Protein AF-A0A7S0HHR8-F1 (afdb_monomer)

Secondary structure (DSSP, 8-state):
--HHHHHHHHHTT--EEE-S-B--BBTTHHHH--B-HHHHHHTTS--EEEESBB-TTB-HHHHHHHHHHTT--EEEET-SB--BTTBS--SPBPSEEE-SHHHHHHHHHHHHHTT--S-EEEE-PPPGGG-TTHHHHHHHHHHHHHHHHHTT--GGGHHHHHHHHHHHHTTTHHHHHHHHHHHHHHHHHHHHHHHHHHT--------------S----------TTTTS---SSS-------PPPSEEEE---EEEEEEEESS---TTS---EEEEEEEE-HHHHHHHHHHHTT--EEEE-PPP-

Solvent-accessible surface area (backbone atoms only — not comparable to full-atom values): 17227 Å² total; per-residue (Å²): 129,59,41,70,56,49,51,50,32,39,75,71,71,39,49,66,44,66,43,53,44,47,62,39,26,37,68,64,32,94,80,69,68,49,59,34,63,37,55,64,37,33,37,62,25,53,29,32,38,21,13,14,21,38,42,68,84,41,30,59,72,60,28,52,53,52,32,52,77,52,69,25,51,43,33,6,51,75,34,66,30,29,13,27,28,68,25,54,53,59,84,43,71,35,86,34,68,35,82,48,43,56,57,51,23,48,51,58,50,48,42,41,59,68,59,50,52,30,14,33,39,37,16,36,46,35,52,73,87,57,34,78,51,47,65,64,52,49,54,27,45,56,50,30,52,51,52,34,58,77,68,65,54,59,75,87,52,36,62,63,50,38,55,53,44,28,23,63,70,48,74,47,50,54,54,54,32,50,53,51,31,33,52,49,20,44,56,50,39,52,45,21,49,53,38,34,59,72,72,46,80,76,73,74,55,78,72,74,86,81,80,82,72,94,76,89,80,91,81,85,86,65,93,61,95,66,82,86,73,86,90,83,83,91,81,79,90,75,82,73,75,80,68,80,57,83,38,78,45,79,34,49,50,41,80,45,77,48,78,45,59,78,57,85,86,55,87,98,56,91,67,66,58,50,77,47,77,48,78,38,44,71,32,41,54,54,49,51,51,40,48,58,67,70,50,59,63,44,80,48,56,71,80,85,133

InterPro domains:
  IPR007342 Pseudouridine-5'-phosphate glycosidase [PF04227] (6-195)
  IPR022830 Indigoidine synthase A-like [G3DSA:3.40.1790.10] (4-201)
  IPR022830 Indigoidine synthase A-like [SSF110581] (6-196)
  IPR029056 Ribokinase-like [G3DSA:3.40.1190.20] (244-305)
  IPR029056 Ribokinase-like [SSF53613] (245-305)

Organism: NCBI:txid3032

Mean predicted aligned error: 12.72 Å

Nearest PDB structures (foldseek):
  8k07-assembly1_B  TM=9.866E-01  e=1.217E-24  Arabidopsis thaliana
  4gij-assembly1_B  TM=9.842E-01  e=3.110E-24  Escherichia coli
  4gik-assembly1_C  TM=9.850E-01  e=4.525E-24  Escherichia coli
  4gim-assembly1_C  TM=9.840E-01  e=1.020E-23  Escherichia coli
  4gil-assembly1_C  TM=9.856E-01  e=1.032E-22  Escherichia coli

Structure (mmCIF, N/CA/C/O backbone):
data_AF-A0A7S0HHR8-F1
#
_entry.id   AF-A0A7S0HHR8-F1
#
loop_
_atom_site.group_PDB
_atom_site.id
_atom_site.type_symbol
_atom_site.label_atom_id
_atom_site.label_alt_id
_atom_site.label_comp_id
_atom_site.label_asym_id
_atom_site.label_entity_id
_atom_site.label_seq_id
_atom_site.pdbx_PDB_ins_code
_atom_site.Cartn_x
_atom_site.Cartn_y
_atom_site.Cartn_z
_atom_site.occupancy
_atom_site.B_iso_or_equiv
_atom_site.auth_seq_id
_atom_site.auth_comp_id
_atom_site.auth_asym_id
_atom_site.auth_atom_id
_atom_site.pdbx_PDB_model_num
ATOM 1 N N . GLY A 1 1 ? 5.064 -7.043 13.546 1.00 46.94 1 GLY A N 1
ATOM 2 C CA . GLY A 1 1 ? 5.428 -6.284 12.333 1.00 46.94 1 GLY A CA 1
ATOM 3 C C . GLY A 1 1 ? 5.394 -7.220 11.145 1.00 46.94 1 GLY A C 1
ATOM 4 O O . GLY A 1 1 ? 5.648 -8.403 11.347 1.00 46.94 1 GLY A O 1
ATOM 5 N N . GLY A 1 2 ? 5.034 -6.728 9.959 1.00 58.72 2 GLY A N 1
ATOM 6 C CA . GLY A 1 2 ? 4.859 -7.530 8.741 1.00 58.72 2 GLY A CA 1
ATOM 7 C C . GLY A 1 2 ? 6.165 -7.900 8.032 1.00 58.72 2 GLY A C 1
ATOM 8 O O . GLY A 1 2 ? 6.179 -8.886 7.300 1.00 58.72 2 GLY A O 1
ATOM 9 N N . ARG A 1 3 ? 7.268 -7.185 8.312 1.00 66.19 3 ARG A N 1
ATOM 10 C CA . ARG A 1 3 ? 8.603 -7.405 7.715 1.00 66.19 3 ARG A CA 1
ATOM 11 C C . ARG A 1 3 ? 9.019 -8.886 7.547 1.00 66.19 3 ARG A C 1
ATOM 13 O O . ARG A 1 3 ? 9.248 -9.294 6.411 1.00 66.19 3 ARG A O 1
ATOM 20 N N . PRO A 1 4 ? 9.091 -9.731 8.601 1.00 75.12 4 PRO A N 1
ATOM 21 C CA . PRO A 1 4 ? 9.518 -11.121 8.423 1.00 75.12 4 PRO A CA 1
ATOM 22 C C . PRO A 1 4 ? 8.547 -11.933 7.555 1.00 75.12 4 PRO A C 1
ATOM 24 O O . PRO A 1 4 ? 8.979 -12.813 6.821 1.00 75.12 4 PRO A O 1
ATOM 27 N N . ILE A 1 5 ? 7.249 -11.625 7.594 1.00 86.00 5 ILE A N 1
ATOM 28 C CA . ILE A 1 5 ? 6.224 -12.384 6.867 1.00 86.00 5 ILE A CA 1
ATOM 29 C C . ILE A 1 5 ? 6.313 -12.110 5.366 1.00 86.00 5 ILE A C 1
ATOM 31 O O . ILE A 1 5 ? 6.270 -13.052 4.584 1.00 86.00 5 ILE A O 1
ATOM 35 N N . MET A 1 6 ? 6.483 -10.848 4.960 1.00 89.38 6 MET A N 1
ATOM 36 C CA . MET A 1 6 ? 6.651 -10.489 3.546 1.00 89.38 6 MET A CA 1
ATOM 37 C C . MET A 1 6 ? 7.917 -11.101 2.948 1.00 89.38 6 MET A C 1
ATOM 39 O O . MET A 1 6 ? 7.865 -11.679 1.865 1.00 89.38 6 MET A O 1
ATOM 43 N N . ARG A 1 7 ? 9.029 -11.044 3.690 1.00 88.00 7 ARG A N 1
ATOM 44 C CA . ARG A 1 7 ? 10.294 -11.670 3.297 1.00 88.00 7 ARG A CA 1
ATOM 45 C C . ARG A 1 7 ? 10.124 -13.177 3.080 1.00 88.00 7 ARG A C 1
ATOM 47 O O . ARG A 1 7 ? 10.516 -13.701 2.042 1.00 88.00 7 ARG A O 1
ATOM 54 N N . ILE A 1 8 ? 9.495 -13.866 4.036 1.00 90.19 8 ILE A N 1
ATOM 55 C CA . ILE A 1 8 ? 9.219 -15.309 3.951 1.00 90.19 8 ILE A CA 1
ATOM 56 C C . ILE A 1 8 ? 8.270 -15.617 2.786 1.00 90.19 8 ILE A C 1
ATOM 58 O O . ILE A 1 8 ? 8.514 -16.564 2.044 1.00 90.19 8 ILE A O 1
ATOM 62 N N . ALA A 1 9 ? 7.223 -14.811 2.590 1.00 90.44 9 ALA A N 1
ATOM 63 C CA . ALA A 1 9 ? 6.290 -14.959 1.477 1.00 90.44 9 ALA A CA 1
ATOM 64 C C . ALA A 1 9 ? 7.016 -14.857 0.129 1.00 90.44 9 ALA A C 1
ATOM 66 O O . ALA A 1 9 ? 6.869 -15.747 -0.705 1.00 90.44 9 ALA A O 1
ATOM 67 N N . SER A 1 10 ? 7.873 -13.846 -0.043 1.00 91.06 10 SER A N 1
ATOM 68 C CA . SER A 1 10 ? 8.703 -13.704 -1.240 1.00 91.06 10 SER A CA 1
ATOM 69 C C . SER A 1 10 ? 9.606 -14.918 -1.457 1.00 91.06 10 SER A C 1
ATOM 71 O O . SER A 1 10 ? 9.688 -15.416 -2.576 1.00 91.06 10 SER A O 1
ATOM 73 N N . MET A 1 11 ? 10.268 -15.411 -0.406 1.00 89.62 11 MET A N 1
ATOM 74 C CA . MET A 1 11 ? 11.137 -16.593 -0.487 1.00 89.62 11 MET A CA 1
ATOM 75 C C . MET A 1 11 ? 10.362 -17.869 -0.843 1.00 89.62 11 MET A C 1
ATOM 77 O O . MET A 1 11 ? 10.910 -18.758 -1.486 1.00 89.62 11 MET A O 1
ATOM 81 N N . ALA A 1 12 ? 9.090 -17.951 -0.453 1.00 91.19 12 ALA A N 1
ATOM 82 C CA . ALA A 1 12 ? 8.186 -19.042 -0.801 1.00 91.19 12 ALA A CA 1
ATOM 83 C C . ALA A 1 12 ? 7.509 -18.868 -2.178 1.00 91.19 12 ALA A C 1
ATOM 85 O O . ALA A 1 12 ? 6.661 -19.680 -2.543 1.00 91.19 12 ALA A O 1
ATOM 86 N N . GLY A 1 13 ? 7.829 -17.808 -2.933 1.00 89.62 13 GLY A N 1
ATOM 87 C CA . GLY A 1 13 ? 7.196 -17.505 -4.224 1.00 89.62 13 GLY A CA 1
ATOM 88 C C . GLY A 1 13 ? 5.755 -16.982 -4.117 1.00 89.62 13 GLY A C 1
ATOM 89 O O . GLY A 1 13 ? 5.031 -16.929 -5.113 1.00 89.62 13 GLY A O 1
ATOM 90 N N . ILE A 1 14 ? 5.314 -16.586 -2.921 1.00 92.50 14 ILE A N 1
ATOM 91 C CA . ILE A 1 14 ? 3.989 -16.009 -2.679 1.00 92.50 14 ILE A CA 1
ATOM 92 C C . ILE A 1 14 ? 4.030 -14.522 -3.031 1.00 92.50 14 ILE A C 1
ATOM 94 O O . ILE A 1 14 ? 4.710 -13.734 -2.380 1.00 92.50 14 ILE A O 1
ATOM 98 N N . ARG A 1 15 ? 3.248 -14.129 -4.040 1.00 93.62 15 ARG A N 1
ATOM 99 C CA . ARG A 1 15 ? 3.228 -12.755 -4.580 1.00 93.62 15 ARG A CA 1
ATOM 100 C C . ARG A 1 15 ? 2.091 -11.877 -4.058 1.00 93.62 15 ARG A C 1
ATOM 102 O O . ARG A 1 15 ? 2.074 -10.681 -4.331 1.00 93.62 15 ARG A O 1
ATOM 109 N N . VAL A 1 16 ? 1.142 -12.451 -3.319 1.00 96.88 16 VAL A N 1
ATOM 110 C CA . VAL A 1 16 ? 0.001 -11.731 -2.736 1.00 96.88 16 VAL A CA 1
ATOM 111 C C . VAL A 1 16 ? -0.070 -12.039 -1.246 1.00 96.88 16 VAL A C 1
ATOM 113 O O . VAL A 1 16 ? -0.185 -13.199 -0.855 1.00 96.88 16 VAL A O 1
ATOM 116 N N . PHE A 1 17 ? -0.022 -11.000 -0.418 1.00 96.56 17 PHE A N 1
ATOM 117 C CA . PHE A 1 17 ? -0.136 -11.088 1.034 1.00 96.56 17 PHE A CA 1
ATOM 118 C C . PHE A 1 17 ? -1.304 -10.225 1.515 1.00 96.56 17 PHE A C 1
ATOM 120 O O . PHE A 1 17 ? -1.491 -9.109 1.044 1.00 96.56 17 PHE A O 1
ATOM 127 N N . VAL A 1 18 ? -2.098 -10.733 2.456 1.00 97.31 18 VAL A N 1
ATOM 128 C CA . VAL A 1 18 ? -3.271 -10.031 2.992 1.00 97.31 18 VAL A CA 1
ATOM 129 C C . VAL A 1 18 ? -3.038 -9.688 4.455 1.00 97.31 18 VAL A C 1
ATOM 131 O O . VAL A 1 18 ? -2.627 -10.536 5.245 1.00 97.31 18 VAL A O 1
ATOM 134 N N . THR A 1 19 ? -3.373 -8.460 4.838 1.00 94.69 19 THR A N 1
ATOM 135 C CA . THR A 1 19 ? -3.385 -8.018 6.236 1.00 94.69 19 THR A CA 1
ATOM 136 C C . THR A 1 19 ? -4.561 -7.077 6.494 1.00 94.69 19 THR A C 1
ATOM 138 O O . THR A 1 19 ? -5.279 -6.686 5.574 1.00 94.69 19 THR A O 1
ATOM 141 N N . GLY A 1 20 ? -4.785 -6.699 7.752 1.00 92.56 20 GLY A N 1
ATOM 142 C CA . GLY A 1 20 ? -5.750 -5.651 8.081 1.00 92.56 20 GLY A CA 1
ATOM 143 C C . GLY A 1 20 ? -5.294 -4.295 7.546 1.00 92.56 20 GLY A C 1
ATOM 144 O O . GLY A 1 20 ? -5.991 -3.668 6.760 1.00 92.56 20 GLY A O 1
ATOM 145 N N . GLY A 1 21 ? -4.112 -3.848 7.962 1.00 93.38 21 GLY A N 1
ATOM 146 C CA . GLY A 1 21 ? -3.543 -2.552 7.597 1.00 93.38 21 GLY A CA 1
ATOM 147 C C . GLY A 1 21 ? -2.024 -2.603 7.672 1.00 93.38 21 GLY A C 1
ATOM 148 O O . GLY A 1 21 ? -1.473 -3.266 8.562 1.00 93.38 21 GLY A O 1
ATOM 149 N N . ILE A 1 22 ? -1.336 -1.910 6.771 1.00 94.25 22 ILE A N 1
ATOM 150 C CA . ILE A 1 22 ? 0.132 -1.835 6.785 1.00 94.25 22 ILE A CA 1
ATOM 151 C C . ILE A 1 22 ? 0.630 -0.985 7.962 1.00 94.25 22 ILE A C 1
ATOM 153 O O . ILE A 1 22 ? -0.136 -0.252 8.599 1.00 94.25 22 ILE A O 1
ATOM 157 N N . GLY A 1 23 ? 1.896 -1.155 8.341 1.00 92.75 23 GLY A N 1
ATOM 158 C CA . GLY A 1 23 ? 2.619 -0.104 9.054 1.00 92.75 23 GLY A CA 1
ATOM 159 C C . GLY A 1 23 ? 2.805 1.138 8.175 1.00 92.75 23 GLY A C 1
ATOM 160 O O . GLY A 1 23 ? 2.409 1.154 7.013 1.00 92.75 23 GLY A O 1
ATOM 161 N N . GLY A 1 24 ? 3.404 2.184 8.727 1.00 93.81 24 GLY A N 1
ATOM 162 C CA . GLY A 1 24 ? 3.643 3.414 7.986 1.00 93.81 24 GLY A CA 1
ATOM 163 C C . GLY A 1 24 ? 4.512 4.389 8.755 1.00 93.81 24 GLY A C 1
ATOM 164 O O . GLY A 1 24 ? 5.200 4.008 9.704 1.00 93.81 24 GLY A O 1
ATOM 165 N N . VAL A 1 25 ? 4.474 5.640 8.327 1.00 94.19 25 VAL A N 1
ATOM 166 C CA . VAL A 1 25 ? 5.110 6.757 9.016 1.00 94.19 25 VAL A CA 1
ATOM 167 C C . VAL A 1 25 ? 4.243 7.141 10.213 1.00 94.19 25 VAL A C 1
ATOM 169 O O . VAL A 1 25 ? 3.026 7.287 10.086 1.00 94.19 25 VAL A O 1
ATOM 172 N N . HIS A 1 26 ? 4.843 7.259 11.395 1.00 89.88 26 HIS A N 1
ATOM 173 C CA . HIS A 1 26 ? 4.111 7.657 12.592 1.00 89.88 26 HIS A CA 1
ATOM 174 C C . HIS A 1 26 ? 3.883 9.175 12.619 1.00 89.88 26 HIS A C 1
ATOM 176 O O . HIS A 1 26 ? 4.640 9.954 12.040 1.00 89.88 26 HIS A O 1
ATOM 182 N N . ARG A 1 27 ? 2.829 9.618 13.313 1.00 85.44 27 ARG A N 1
ATOM 183 C CA . ARG A 1 27 ? 2.605 11.051 13.552 1.00 85.44 27 ARG A CA 1
ATOM 184 C C . ARG A 1 27 ? 3.754 11.605 14.415 1.00 85.44 27 ARG A C 1
ATOM 186 O O . ARG A 1 27 ? 4.150 10.959 15.382 1.00 85.44 27 ARG A O 1
ATOM 193 N N . GLY A 1 28 ? 4.286 12.780 14.066 1.00 85.69 28 GLY A N 1
ATOM 194 C CA . GLY A 1 28 ? 5.444 13.385 14.747 1.00 85.69 28 GLY A CA 1
ATOM 195 C C . GLY A 1 28 ? 6.812 12.844 14.302 1.00 85.69 28 GLY A C 1
ATOM 196 O O . GLY A 1 28 ? 7.803 13.025 15.015 1.00 85.69 28 GLY A O 1
ATOM 197 N N . VAL A 1 29 ? 6.878 12.170 13.145 1.00 89.75 29 VAL A N 1
ATOM 198 C CA . VAL A 1 29 ? 8.113 11.577 12.596 1.00 89.75 29 VAL A CA 1
ATOM 199 C C . VAL A 1 29 ? 9.266 12.576 12.477 1.00 89.75 29 VAL A C 1
ATOM 201 O O . VAL A 1 29 ? 10.420 12.184 12.612 1.00 89.75 29 VAL A O 1
ATOM 204 N N . GLU A 1 30 ? 8.982 13.865 12.277 1.00 89.12 30 GLU A N 1
ATOM 205 C CA . GLU A 1 30 ? 9.995 14.921 12.188 1.00 89.12 30 GLU A CA 1
ATOM 206 C C . GLU A 1 30 ? 10.843 15.072 13.461 1.00 89.12 30 GLU A C 1
ATOM 208 O O . GLU A 1 30 ? 11.959 15.581 13.391 1.00 89.12 30 GLU A O 1
ATOM 213 N N . VAL A 1 31 ? 10.338 14.604 14.608 1.00 87.81 31 VAL A N 1
ATOM 214 C CA . VAL A 1 31 ? 11.069 14.578 15.881 1.00 87.81 31 VAL A CA 1
ATOM 215 C C . VAL A 1 31 ? 11.541 13.165 16.220 1.00 87.81 31 VAL A C 1
ATOM 217 O O . VAL A 1 31 ? 12.661 12.985 16.691 1.00 87.81 31 VAL A O 1
ATOM 220 N N . THR A 1 32 ? 10.686 12.158 16.016 1.00 85.19 32 THR A N 1
ATOM 221 C CA . THR A 1 32 ? 10.930 10.795 16.516 1.00 85.19 32 THR A CA 1
ATOM 222 C C . THR A 1 32 ? 11.738 9.920 15.562 1.00 85.19 32 THR A C 1
ATOM 224 O O . THR A 1 32 ? 12.367 8.963 16.008 1.00 85.19 32 THR A O 1
ATOM 227 N N . GLY A 1 33 ? 11.689 10.198 14.255 1.00 86.06 33 GLY A N 1
ATOM 228 C CA . GLY A 1 33 ? 12.210 9.307 13.217 1.00 86.06 33 GLY A CA 1
ATOM 229 C C . GLY A 1 33 ? 11.487 7.954 13.127 1.00 86.06 33 GLY A C 1
ATOM 230 O O . GLY A 1 33 ? 12.014 7.030 12.508 1.00 86.06 33 GLY A O 1
ATOM 231 N N . ASP A 1 34 ? 10.308 7.804 13.746 1.00 86.94 34 ASP A N 1
ATOM 232 C CA . ASP A 1 34 ? 9.595 6.524 13.836 1.00 86.94 34 ASP A CA 1
ATOM 233 C C . ASP A 1 34 ? 8.889 6.174 12.514 1.00 86.94 34 ASP A C 1
ATOM 235 O O . ASP A 1 34 ? 7.790 6.645 12.195 1.00 86.94 34 ASP A O 1
ATOM 239 N N . VAL A 1 35 ? 9.564 5.346 11.716 1.00 90.62 35 VAL A N 1
ATOM 240 C CA . VAL A 1 35 ? 9.075 4.839 10.432 1.00 90.62 35 VAL A CA 1
ATOM 241 C C . VAL A 1 35 ? 9.014 3.322 10.473 1.00 90.62 35 VAL A C 1
ATOM 243 O O . VAL A 1 35 ? 9.983 2.634 10.806 1.00 90.62 35 VAL A O 1
ATOM 246 N N . SER A 1 36 ? 7.867 2.773 10.078 1.00 90.62 36 SER A N 1
ATOM 247 C CA . SER A 1 36 ? 7.680 1.332 10.071 1.00 90.62 36 SER A CA 1
ATOM 248 C C . SER A 1 36 ? 8.614 0.625 9.091 1.00 90.62 36 SER A C 1
ATOM 250 O O . SER A 1 36 ? 8.637 0.886 7.889 1.00 90.62 36 SER A O 1
ATOM 252 N N . ALA A 1 37 ? 9.274 -0.402 9.617 1.00 89.19 37 ALA A N 1
ATOM 253 C CA . ALA A 1 37 ? 10.001 -1.423 8.879 1.00 89.19 37 ALA A CA 1
ATOM 254 C C . ALA A 1 37 ? 9.214 -2.069 7.718 1.00 89.19 37 ALA A C 1
ATOM 256 O O . ALA A 1 37 ? 9.837 -2.593 6.791 1.00 89.19 37 ALA A O 1
ATOM 257 N N . ASP A 1 38 ? 7.876 -2.048 7.761 1.00 91.38 38 ASP A N 1
ATOM 258 C CA . ASP A 1 38 ? 7.023 -2.574 6.692 1.00 91.38 38 ASP A CA 1
ATOM 259 C C . ASP A 1 38 ? 7.246 -1.808 5.369 1.00 91.38 38 ASP A C 1
ATOM 261 O O . ASP A 1 38 ? 7.286 -2.432 4.312 1.00 91.38 38 ASP A O 1
ATOM 265 N N . LEU A 1 39 ? 7.479 -0.486 5.411 1.00 93.62 39 LEU A N 1
ATOM 266 C CA . LEU A 1 39 ? 7.664 0.333 4.202 1.00 93.62 39 LEU A CA 1
ATOM 267 C C . LEU A 1 39 ? 8.963 -0.002 3.462 1.00 93.62 39 LEU A C 1
ATOM 269 O O . LEU A 1 39 ? 8.983 -0.123 2.243 1.00 93.62 39 LEU A O 1
ATOM 273 N N . THR A 1 40 ? 10.042 -0.226 4.209 1.00 92.31 40 THR A N 1
ATOM 274 C CA . THR A 1 40 ? 11.325 -0.658 3.630 1.00 92.31 40 THR A CA 1
ATOM 275 C C . THR A 1 40 ? 11.283 -2.085 3.087 1.00 92.31 40 THR A C 1
ATOM 277 O O . THR A 1 40 ? 12.060 -2.432 2.209 1.00 92.31 40 THR A O 1
ATOM 280 N N . GLU A 1 41 ? 10.407 -2.942 3.620 1.00 94.44 41 GLU A N 1
ATOM 281 C CA . GLU A 1 41 ? 10.260 -4.300 3.091 1.00 94.44 41 GLU A CA 1
ATOM 282 C C . GLU A 1 41 ? 9.429 -4.293 1.805 1.00 94.44 41 GLU A C 1
ATOM 284 O O . GLU A 1 41 ? 9.740 -5.031 0.876 1.00 94.44 41 GLU A O 1
ATOM 289 N N . LEU A 1 42 ? 8.421 -3.418 1.717 1.00 95.00 42 LEU A N 1
ATOM 290 C CA . LEU A 1 42 ? 7.645 -3.190 0.497 1.00 95.00 42 LEU A CA 1
ATOM 291 C C . LEU A 1 42 ? 8.519 -2.778 -0.692 1.00 95.00 42 LEU A C 1
ATOM 293 O O . LEU A 1 42 ? 8.219 -3.184 -1.806 1.00 95.00 42 LEU A O 1
ATOM 297 N N . SER A 1 43 ? 9.615 -2.047 -0.485 1.00 92.69 43 SER A N 1
ATOM 298 C CA . SER A 1 43 ? 10.537 -1.693 -1.575 1.00 92.69 43 SER A CA 1
ATOM 299 C C . SER A 1 43 ? 11.530 -2.799 -1.948 1.00 92.69 43 SER A C 1
ATOM 301 O O . SER A 1 43 ? 12.162 -2.725 -3.001 1.00 92.69 43 SER A O 1
ATOM 303 N N . ALA A 1 44 ? 11.662 -3.840 -1.122 1.00 91.75 44 ALA A N 1
ATOM 304 C CA . ALA A 1 44 ? 12.681 -4.879 -1.279 1.00 91.75 44 ALA A CA 1
ATOM 305 C C . ALA A 1 44 ? 12.128 -6.272 -1.619 1.00 91.75 44 ALA A C 1
ATOM 307 O O . ALA A 1 44 ? 12.875 -7.105 -2.134 1.00 91.75 44 ALA A O 1
ATOM 308 N N . SER A 1 45 ? 10.861 -6.539 -1.299 1.00 92.69 45 SER A N 1
ATOM 309 C CA . SER A 1 45 ? 10.211 -7.832 -1.513 1.00 92.69 45 SER A CA 1
ATOM 310 C C . SER A 1 45 ? 9.108 -7.711 -2.570 1.00 92.69 45 SER A C 1
ATOM 312 O O . SER A 1 45 ? 8.174 -6.938 -2.346 1.00 92.69 45 SER A O 1
ATOM 314 N N . PRO A 1 46 ? 9.133 -8.504 -3.664 1.00 94.12 46 PRO A N 1
ATOM 315 C CA . PRO A 1 46 ? 8.142 -8.480 -4.747 1.00 94.12 46 PRO A CA 1
ATOM 316 C C . PRO A 1 46 ? 6.812 -9.141 -4.336 1.00 94.12 46 PRO A C 1
ATOM 318 O O . PRO A 1 46 ? 6.355 -10.131 -4.910 1.00 94.12 46 PRO A O 1
ATOM 321 N N . VAL A 1 47 ? 6.186 -8.592 -3.295 1.00 95.31 47 VAL A N 1
ATOM 322 C CA . VAL A 1 47 ? 4.924 -9.050 -2.712 1.00 95.31 47 VAL A CA 1
ATOM 323 C C . VAL A 1 47 ? 3.936 -7.895 -2.728 1.00 95.31 47 VAL A C 1
ATOM 325 O O . VAL A 1 47 ? 4.189 -6.834 -2.162 1.00 95.31 47 VAL A O 1
ATOM 328 N N . THR A 1 48 ? 2.777 -8.106 -3.345 1.00 97.50 48 THR A N 1
ATOM 329 C CA . THR A 1 48 ? 1.672 -7.148 -3.265 1.00 97.50 48 THR A CA 1
ATOM 330 C C . THR A 1 48 ? 0.897 -7.355 -1.976 1.00 97.50 48 THR A C 1
ATOM 332 O O . THR A 1 48 ? 0.371 -8.442 -1.723 1.00 97.50 48 THR A O 1
ATOM 335 N N . VAL A 1 49 ? 0.813 -6.306 -1.163 1.00 97.94 49 VAL A N 1
ATOM 336 C CA . VAL A 1 49 ? 0.102 -6.319 0.113 1.00 97.94 49 VAL A CA 1
ATOM 337 C C . VAL A 1 49 ? -1.295 -5.744 -0.070 1.00 97.94 49 VAL A C 1
ATOM 339 O O . VAL A 1 49 ? -1.460 -4.581 -0.422 1.00 97.94 49 VAL A O 1
ATOM 342 N N . VAL A 1 50 ? -2.306 -6.564 0.200 1.00 98.62 50 VAL A N 1
ATOM 343 C CA . VAL A 1 50 ? -3.721 -6.188 0.180 1.00 98.62 50 VAL A CA 1
ATOM 344 C C . VAL A 1 50 ? -4.157 -5.847 1.599 1.00 98.62 50 VAL A C 1
ATOM 346 O O . VAL A 1 50 ? -4.081 -6.688 2.503 1.00 98.62 50 VAL A O 1
ATOM 349 N N . CYS A 1 51 ? -4.602 -4.613 1.812 1.00 98.00 51 CYS A N 1
ATOM 350 C CA . CYS A 1 51 ? -4.947 -4.109 3.136 1.00 98.00 51 CYS A CA 1
ATOM 351 C C . CYS A 1 51 ? -6.009 -3.009 3.073 1.00 98.00 51 CYS A C 1
ATOM 353 O O . CYS A 1 51 ? -6.258 -2.444 2.017 1.00 98.00 51 CYS A O 1
ATOM 355 N N . ALA A 1 52 ? -6.573 -2.621 4.214 1.00 96.62 52 ALA A N 1
ATOM 356 C CA . ALA A 1 52 ? -7.476 -1.475 4.317 1.00 96.62 52 ALA A CA 1
ATOM 357 C C . ALA A 1 52 ? -6.710 -0.142 4.418 1.00 96.62 52 ALA A C 1
ATOM 359 O O . ALA A 1 52 ? -7.134 0.784 5.095 1.00 96.62 52 ALA A O 1
ATOM 360 N N . GLY A 1 53 ? -5.549 -0.054 3.767 1.00 95.94 53 GLY A N 1
ATOM 361 C CA . GLY A 1 53 ? -4.634 1.081 3.857 1.00 95.94 53 GLY A CA 1
ATOM 362 C C . GLY A 1 53 ? -3.696 1.015 5.063 1.00 95.94 53 GLY A C 1
ATOM 363 O O . GLY A 1 53 ? -3.390 -0.072 5.571 1.00 95.94 53 GLY A O 1
ATOM 364 N N . ALA A 1 54 ? -3.198 2.171 5.499 1.00 93.75 54 ALA A N 1
ATOM 365 C CA . ALA A 1 54 ? -2.357 2.289 6.688 1.00 93.75 54 ALA A CA 1
ATOM 366 C C . ALA A 1 54 ? -3.230 2.400 7.946 1.00 93.75 54 ALA A C 1
ATOM 368 O O . ALA A 1 54 ? -4.320 2.968 7.907 1.00 93.75 54 ALA A O 1
ATOM 369 N N . LYS A 1 55 ? -2.767 1.835 9.069 1.00 89.56 55 LYS A N 1
ATOM 370 C CA . LYS A 1 55 ? -3.494 1.904 10.352 1.00 89.56 55 LYS A CA 1
ATOM 371 C C . LYS A 1 55 ? -3.804 3.364 10.709 1.00 89.56 55 LYS A C 1
ATOM 373 O O . LYS A 1 55 ? -2.913 4.201 10.631 1.00 89.56 55 LYS A O 1
ATOM 378 N N . SER A 1 56 ? -5.017 3.649 11.186 1.00 83.62 56 SER A N 1
ATOM 379 C CA . SER A 1 56 ? -5.516 5.023 11.412 1.00 83.62 56 SER A CA 1
ATOM 380 C C . SER A 1 56 ? -4.693 5.869 12.400 1.00 83.62 56 SER A C 1
ATOM 382 O O . SER A 1 56 ? -4.789 7.090 12.424 1.00 83.62 56 SER A O 1
ATOM 384 N N . ILE A 1 57 ? -3.848 5.225 13.208 1.00 83.50 57 ILE A N 1
ATOM 385 C CA . ILE A 1 57 ? -2.928 5.874 14.155 1.00 83.50 57 ILE A CA 1
ATOM 386 C C . ILE A 1 57 ? -1.706 6.527 13.479 1.00 83.50 57 ILE A C 1
ATOM 388 O O . ILE A 1 57 ? -0.927 7.208 14.141 1.00 83.50 57 ILE A O 1
ATOM 392 N N . LEU A 1 58 ? -1.504 6.268 12.186 1.00 90.50 58 LEU A N 1
ATOM 393 C CA . LEU A 1 58 ? -0.339 6.688 11.414 1.00 90.50 58 LEU A CA 1
ATOM 394 C C . LEU A 1 58 ? -0.591 8.015 10.687 1.00 90.50 58 LEU A C 1
ATOM 396 O O . LEU A 1 58 ? -1.707 8.537 10.653 1.00 90.50 58 LEU A O 1
ATOM 400 N N . ASP A 1 59 ? 0.473 8.561 10.111 1.00 92.88 59 ASP A N 1
ATOM 401 C CA . ASP A 1 59 ? 0.431 9.697 9.198 1.00 92.88 59 ASP A CA 1
ATOM 402 C C . ASP A 1 59 ? 0.313 9.179 7.759 1.00 92.88 59 ASP A C 1
ATOM 404 O O . ASP A 1 59 ? 1.287 8.716 7.158 1.00 92.88 59 ASP A O 1
ATOM 408 N N . ILE A 1 60 ? -0.908 9.184 7.223 1.00 95.38 60 ILE A N 1
ATOM 409 C CA . ILE A 1 60 ? -1.191 8.643 5.888 1.00 95.38 60 ILE A CA 1
ATOM 410 C C . ILE A 1 60 ? -0.527 9.471 4.779 1.00 95.38 60 ILE A C 1
ATOM 412 O O . ILE A 1 60 ? 0.151 8.846 3.963 1.00 95.38 60 ILE A O 1
ATOM 416 N N . PRO A 1 61 ? -0.643 10.817 4.741 1.00 95.88 61 PRO A N 1
ATOM 417 C CA . PRO A 1 61 ? 0.067 11.628 3.753 1.00 95.88 61 PRO A CA 1
ATOM 418 C C . PRO A 1 61 ? 1.560 11.297 3.685 1.00 95.88 61 PRO A C 1
ATOM 420 O O . PRO A 1 61 ? 2.059 10.931 2.625 1.00 95.88 61 PRO A O 1
ATOM 423 N N . ARG A 1 62 ? 2.265 11.302 4.825 1.00 96.38 62 ARG A N 1
ATOM 424 C CA . ARG A 1 62 ? 3.705 10.998 4.843 1.00 96.38 62 ARG A CA 1
ATOM 425 C C . ARG A 1 62 ? 4.019 9.543 4.510 1.00 96.38 62 ARG A C 1
ATOM 427 O O . ARG A 1 62 ? 5.073 9.255 3.953 1.00 96.38 62 ARG A O 1
ATOM 434 N N . THR A 1 63 ? 3.121 8.615 4.840 1.00 96.81 63 THR A N 1
ATOM 435 C CA . THR A 1 63 ? 3.268 7.210 4.436 1.00 96.81 63 THR A CA 1
ATOM 436 C C . THR A 1 63 ? 3.220 7.067 2.915 1.00 96.81 63 THR A C 1
ATOM 438 O O . THR A 1 63 ? 4.026 6.324 2.361 1.00 96.81 63 THR A O 1
ATOM 441 N N . LEU A 1 64 ? 2.312 7.778 2.240 1.00 97.12 64 LEU A N 1
ATOM 442 C CA . LEU A 1 64 ? 2.209 7.755 0.779 1.00 97.12 64 LEU A CA 1
ATOM 443 C C . LEU A 1 64 ? 3.441 8.384 0.114 1.00 97.12 64 LEU A C 1
ATOM 445 O O . LEU A 1 64 ? 3.995 7.763 -0.786 1.00 97.12 64 LEU A O 1
ATOM 449 N N . GLU A 1 65 ? 3.933 9.515 0.627 1.00 96.69 65 GLU A N 1
ATOM 450 C CA . GLU A 1 65 ? 5.190 10.137 0.167 1.00 96.69 65 GLU A CA 1
ATOM 451 C C . GLU A 1 65 ? 6.389 9.184 0.295 1.00 96.69 65 GLU A C 1
ATOM 453 O O . GLU A 1 65 ? 7.200 9.046 -0.619 1.00 96.69 65 GLU A O 1
ATOM 458 N N . PHE A 1 66 ? 6.495 8.461 1.416 1.00 96.69 66 PHE A N 1
ATOM 459 C CA . PHE A 1 66 ? 7.569 7.485 1.611 1.00 96.69 66 PHE A CA 1
ATOM 460 C C . PHE A 1 66 ? 7.485 6.333 0.601 1.00 96.69 66 PHE A C 1
ATOM 462 O O . PHE A 1 66 ? 8.508 5.886 0.074 1.00 96.69 66 PHE A O 1
ATOM 469 N N . LEU A 1 67 ? 6.276 5.819 0.351 1.00 96.31 67 LEU A N 1
ATOM 470 C CA . LEU A 1 67 ? 6.047 4.743 -0.614 1.00 96.31 67 LEU A CA 1
ATOM 471 C C . LEU A 1 67 ? 6.382 5.199 -2.037 1.00 96.31 67 LEU A C 1
ATOM 473 O O . LEU A 1 67 ? 7.056 4.464 -2.757 1.00 96.31 67 LEU A O 1
ATOM 477 N N . GLU A 1 68 ? 6.000 6.422 -2.403 1.00 95.31 68 GLU A N 1
ATOM 478 C CA . GLU A 1 68 ? 6.351 7.041 -3.680 1.00 95.31 68 GLU A CA 1
ATOM 479 C C . GLU A 1 68 ? 7.865 7.178 -3.852 1.00 95.31 68 GLU A C 1
ATOM 481 O O . GLU A 1 68 ? 8.421 6.654 -4.819 1.00 95.31 68 GLU A O 1
ATOM 486 N N . MET A 1 69 ? 8.552 7.770 -2.870 1.00 94.88 69 MET A N 1
ATOM 487 C CA . MET A 1 69 ? 10.015 7.881 -2.855 1.00 94.88 69 MET A CA 1
ATOM 488 C C . MET A 1 69 ? 10.690 6.510 -3.004 1.00 94.88 69 MET A C 1
ATOM 490 O O . MET A 1 69 ? 11.710 6.371 -3.677 1.00 94.88 69 MET A O 1
ATOM 494 N N . SER A 1 70 ? 10.112 5.482 -2.386 1.00 94.06 70 SER A N 1
ATOM 495 C CA . SER A 1 70 ? 10.643 4.119 -2.396 1.00 94.06 70 SER A CA 1
ATOM 496 C C . SER A 1 70 ? 10.254 3.317 -3.642 1.00 94.06 70 SER A C 1
ATOM 498 O O . SER A 1 70 ? 10.507 2.112 -3.683 1.00 94.06 70 SER A O 1
ATOM 500 N N . SER A 1 71 ? 9.645 3.958 -4.648 1.00 93.00 71 SER A N 1
ATOM 501 C CA . SER A 1 71 ? 9.159 3.320 -5.879 1.00 93.00 71 SER A CA 1
ATOM 502 C C . SER A 1 71 ? 8.194 2.153 -5.622 1.00 93.00 71 SER A C 1
ATOM 504 O O . SER A 1 71 ? 8.175 1.181 -6.377 1.00 93.00 71 SER A O 1
ATOM 506 N N . VAL A 1 72 ? 7.398 2.232 -4.549 1.00 96.31 72 VAL A N 1
ATOM 507 C CA . VAL A 1 72 ? 6.357 1.252 -4.215 1.00 96.31 72 VAL A CA 1
ATOM 508 C C . VAL A 1 72 ? 5.020 1.751 -4.767 1.00 96.31 72 VAL A C 1
ATOM 510 O O . VAL A 1 72 ? 4.485 2.731 -4.244 1.00 96.31 72 VAL A O 1
ATOM 513 N N . PRO A 1 73 ? 4.430 1.081 -5.773 1.00 95.75 73 PRO A N 1
ATOM 514 C CA . PRO A 1 73 ? 3.147 1.495 -6.323 1.00 95.75 73 PRO A CA 1
ATOM 515 C C . PRO A 1 73 ? 2.024 1.373 -5.292 1.00 95.75 73 PRO A C 1
ATOM 517 O O . PRO A 1 73 ? 1.876 0.334 -4.635 1.00 95.75 73 PRO A O 1
ATOM 520 N N . VAL A 1 74 ? 1.191 2.409 -5.196 1.00 97.88 74 VAL A N 1
ATOM 521 C CA . VAL A 1 74 ? 0.006 2.428 -4.331 1.00 97.88 74 VAL A CA 1
ATOM 522 C C . VAL A 1 74 ? -1.268 2.475 -5.167 1.00 97.88 74 VAL A C 1
ATOM 524 O O . VAL A 1 74 ? -1.575 3.460 -5.841 1.00 97.88 74 VAL A O 1
ATOM 527 N N . MET A 1 75 ? -2.041 1.398 -5.078 1.00 98.25 75 MET A N 1
ATOM 528 C CA . MET A 1 75 ? -3.330 1.235 -5.738 1.00 98.25 75 MET A CA 1
ATOM 529 C C . MET A 1 75 ? -4.478 1.366 -4.736 1.00 98.25 75 MET A C 1
ATOM 531 O O . MET A 1 75 ? -4.365 0.885 -3.609 1.00 98.25 75 MET A O 1
ATOM 535 N N . SER A 1 76 ? -5.615 1.904 -5.175 1.00 98.31 76 SER A N 1
ATOM 536 C CA . SER A 1 76 ? -6.890 1.808 -4.455 1.00 98.31 76 SER A CA 1
ATOM 537 C C . SER A 1 76 ? -7.945 1.063 -5.254 1.00 98.31 76 SER A C 1
ATOM 539 O O . SER A 1 76 ? -8.174 1.332 -6.434 1.00 98.31 76 SER A O 1
ATOM 541 N N . TYR A 1 77 ? -8.592 0.108 -4.589 1.00 98.50 77 TYR A N 1
ATOM 542 C CA . TYR A 1 77 ? -9.610 -0.748 -5.172 1.00 98.50 77 TYR A CA 1
ATOM 543 C C . TYR A 1 77 ? -10.967 -0.040 -5.186 1.00 98.50 77 TYR A C 1
ATOM 545 O O . TYR A 1 77 ? -11.539 0.228 -4.130 1.00 98.50 77 TYR A O 1
ATOM 553 N N . GLN A 1 78 ? -11.481 0.239 -6.385 1.00 97.56 78 GLN A N 1
ATOM 554 C CA . GLN A 1 78 ? -12.772 0.881 -6.655 1.00 97.56 78 GLN A CA 1
ATOM 555 C C . GLN A 1 78 ? -12.938 2.241 -5.954 1.00 97.56 78 GLN A C 1
ATOM 557 O O . GLN A 1 78 ? -14.044 2.644 -5.605 1.00 97.56 78 GLN A O 1
ATOM 562 N N . SER A 1 79 ? -11.827 2.947 -5.733 1.00 96.06 79 SER A N 1
ATOM 563 C CA . SER A 1 79 ? -11.773 4.245 -5.061 1.00 96.06 79 SER A CA 1
ATOM 564 C C . SER A 1 79 ? -10.632 5.081 -5.633 1.00 96.06 79 SER A C 1
ATOM 566 O O . SER A 1 79 ? -9.576 4.546 -5.970 1.00 96.06 79 SER A O 1
ATOM 568 N N . ASP A 1 80 ? -10.831 6.398 -5.706 1.00 96.06 80 ASP A N 1
ATOM 569 C CA . ASP A 1 80 ? -9.777 7.358 -6.063 1.00 96.06 80 ASP A CA 1
ATOM 570 C C . ASP A 1 80 ? -8.887 7.717 -4.859 1.00 96.06 80 ASP A C 1
ATOM 572 O O . ASP A 1 80 ? -7.771 8.220 -5.016 1.00 96.06 80 ASP A O 1
ATOM 576 N N . PHE A 1 81 ? -9.379 7.457 -3.646 1.00 96.81 81 PHE A N 1
ATOM 577 C CA . PHE A 1 81 ? -8.719 7.794 -2.389 1.00 96.81 81 PHE A CA 1
ATOM 578 C C . PHE A 1 81 ? -8.208 6.550 -1.675 1.00 96.81 81 PHE A C 1
ATOM 580 O O . PHE A 1 81 ? -8.884 5.516 -1.646 1.00 96.81 81 PHE A O 1
ATOM 587 N N . PHE A 1 82 ? -7.036 6.689 -1.059 1.00 97.50 82 PHE A N 1
ATOM 588 C CA . PHE A 1 82 ? -6.448 5.659 -0.218 1.00 97.50 82 PHE A CA 1
ATOM 589 C C . PHE A 1 82 ? -7.301 5.462 1.046 1.00 97.50 82 PHE A C 1
ATOM 591 O O . PHE A 1 82 ? -7.703 6.449 1.666 1.00 97.50 82 PHE A O 1
ATOM 598 N N . PRO A 1 83 ? -7.617 4.220 1.444 1.00 95.75 83 PRO A N 1
ATOM 599 C CA . PRO A 1 83 ? -8.392 3.974 2.654 1.00 95.75 83 PRO A CA 1
ATOM 600 C C . PRO A 1 83 ? -7.575 4.242 3.927 1.00 95.75 83 PRO A C 1
ATOM 602 O O . PRO A 1 83 ? -6.354 4.089 3.956 1.00 95.75 83 PRO A O 1
ATOM 605 N N . ALA A 1 84 ? -8.269 4.610 5.004 1.00 92.88 84 ALA A N 1
ATOM 606 C CA . ALA A 1 84 ? -7.690 4.949 6.306 1.00 92.88 84 ALA A CA 1
ATOM 607 C C . ALA A 1 84 ? -8.092 3.922 7.382 1.00 92.88 84 ALA A C 1
ATOM 609 O O . ALA A 1 84 ? -8.461 4.255 8.512 1.00 92.88 84 ALA A O 1
ATOM 610 N N . PHE A 1 85 ? -7.997 2.640 7.020 1.00 92.50 85 PHE A N 1
ATOM 611 C CA . PHE A 1 85 ? -8.288 1.470 7.848 1.00 92.50 85 PHE A CA 1
ATOM 612 C C . PHE A 1 85 ? -9.765 1.373 8.253 1.00 92.50 85 PHE A C 1
ATOM 614 O O . PHE A 1 85 ? -10.518 0.649 7.604 1.00 92.50 85 PHE A O 1
ATOM 621 N N . PHE A 1 86 ? -10.206 2.117 9.268 1.00 88.31 86 PHE A N 1
ATOM 622 C CA . PHE A 1 86 ? -11.611 2.141 9.693 1.00 88.31 86 PHE A CA 1
ATOM 623 C C . PHE A 1 86 ? -12.501 3.061 8.854 1.00 88.31 86 PHE A C 1
ATOM 625 O O . PHE A 1 86 ? -13.722 2.939 8.907 1.00 88.31 86 PHE A O 1
ATOM 632 N N . THR A 1 87 ? -11.910 3.952 8.060 1.00 88.69 87 THR A N 1
ATOM 633 C CA . THR A 1 87 ? -12.645 4.843 7.162 1.00 88.69 87 THR A CA 1
ATOM 634 C C . THR A 1 87 ? -12.333 4.512 5.704 1.00 88.69 87 THR A C 1
ATOM 636 O O . THR A 1 87 ? -11.225 4.103 5.340 1.00 88.69 87 THR A O 1
ATOM 639 N N . ARG A 1 88 ? -13.345 4.657 4.843 1.00 91.88 88 ARG A N 1
ATOM 640 C CA . ARG A 1 88 ? -13.253 4.291 3.418 1.00 91.88 88 ARG A CA 1
ATOM 641 C C . ARG A 1 88 ? -12.302 5.187 2.624 1.00 91.88 88 ARG A C 1
ATOM 643 O O . ARG A 1 88 ? -11.794 4.748 1.600 1.00 91.88 88 ARG A O 1
ATOM 650 N N . SER A 1 89 ? -12.058 6.407 3.097 1.00 92.00 89 SER A N 1
ATOM 651 C CA . SER A 1 89 ? -11.191 7.397 2.461 1.00 92.00 89 SER A CA 1
ATOM 652 C C . SER A 1 89 ? -10.382 8.139 3.519 1.00 92.00 89 SER A C 1
ATOM 654 O O . SER A 1 89 ? -10.935 8.574 4.527 1.00 92.00 89 SER A O 1
ATOM 656 N N . SER A 1 90 ? -9.086 8.312 3.266 1.00 91.81 90 SER A N 1
ATOM 657 C CA . SER A 1 90 ? -8.199 9.183 4.039 1.00 91.81 90 SER A CA 1
ATOM 658 C C . SER A 1 90 ? -8.212 10.637 3.554 1.00 91.81 90 SER A C 1
ATOM 660 O O . SER A 1 90 ? -7.509 11.471 4.115 1.00 91.81 90 SER A O 1
ATOM 662 N N . GLY A 1 91 ? -8.917 10.933 2.455 1.00 92.81 91 GLY A N 1
ATOM 663 C CA . GLY A 1 91 ? -8.795 12.196 1.720 1.00 92.81 91 GLY A CA 1
ATOM 664 C C . GLY A 1 91 ? -7.523 12.309 0.867 1.00 92.81 91 GLY A C 1
ATOM 665 O O . GLY A 1 91 ? -7.406 13.233 0.066 1.00 92.81 91 GLY A O 1
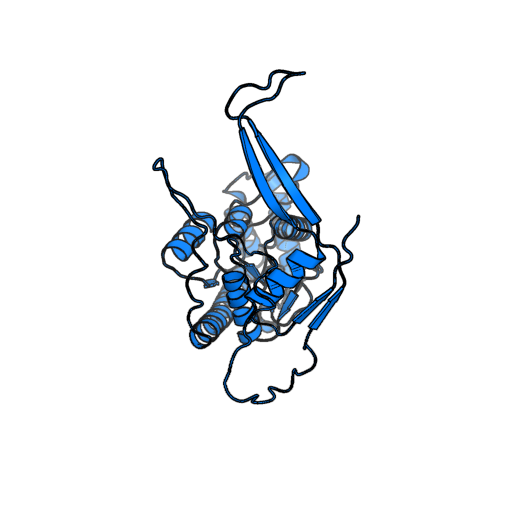ATOM 666 N N . CYS A 1 92 ? -6.592 11.354 0.965 1.00 95.00 92 CYS A N 1
ATOM 667 C CA . CYS A 1 92 ? -5.385 11.310 0.140 1.00 95.00 92 CYS A CA 1
ATOM 668 C C . CYS A 1 92 ? -5.657 10.501 -1.129 1.00 95.00 92 CYS A C 1
ATOM 670 O O . CYS A 1 92 ? -6.126 9.363 -1.050 1.00 95.00 92 CYS A O 1
ATOM 672 N N . ARG A 1 93 ? -5.364 11.059 -2.305 1.00 94.31 93 ARG A N 1
ATOM 673 C CA . ARG A 1 93 ? -5.517 10.321 -3.566 1.00 94.31 93 ARG A CA 1
ATOM 674 C C . ARG A 1 93 ? -4.479 9.207 -3.655 1.00 94.31 93 ARG A C 1
ATOM 676 O O . ARG A 1 93 ? -3.339 9.380 -3.238 1.00 94.31 93 ARG A O 1
ATOM 683 N N . SER A 1 94 ? -4.885 8.061 -4.189 1.00 88.88 94 SER A N 1
ATOM 684 C CA . SER A 1 94 ? -3.934 7.009 -4.564 1.00 88.88 94 SER A CA 1
ATOM 685 C C . SER A 1 94 ? -3.311 7.306 -5.921 1.00 88.88 94 SER A C 1
ATOM 687 O O . SER A 1 94 ? -3.932 7.971 -6.748 1.00 88.88 94 SER A O 1
ATOM 689 N N . GLN A 1 95 ? -2.111 6.775 -6.161 1.00 92.00 95 GLN A N 1
ATOM 690 C CA . GLN A 1 95 ? -1.424 6.909 -7.450 1.00 92.00 95 GLN A CA 1
ATOM 691 C C . GLN A 1 95 ? -2.222 6.234 -8.571 1.00 92.00 95 GLN A C 1
ATOM 693 O O . GLN A 1 95 ? -2.315 6.751 -9.680 1.00 92.00 95 GLN A O 1
ATOM 698 N N . ILE A 1 96 ? -2.808 5.070 -8.269 1.00 95.94 96 ILE A N 1
ATOM 699 C CA . ILE A 1 96 ? -3.507 4.237 -9.244 1.00 95.94 96 ILE A CA 1
ATOM 700 C C . ILE A 1 96 ? -4.871 3.836 -8.682 1.00 95.94 96 ILE A C 1
ATOM 702 O O . ILE A 1 96 ? -4.975 3.305 -7.576 1.00 95.94 96 ILE A O 1
ATOM 706 N N . ARG A 1 97 ? -5.929 4.028 -9.469 1.00 97.62 97 ARG A N 1
ATOM 707 C CA . ARG A 1 97 ? -7.225 3.390 -9.227 1.00 97.62 97 ARG A CA 1
ATOM 708 C C . ARG A 1 97 ? -7.315 2.087 -10.011 1.00 97.62 97 ARG A C 1
ATOM 710 O O . ARG A 1 97 ? -6.952 2.034 -11.183 1.00 97.62 97 ARG A O 1
ATOM 717 N N . VAL A 1 98 ? -7.834 1.047 -9.369 1.00 97.94 98 VAL A N 1
ATOM 718 C CA . VAL A 1 98 ? -8.117 -0.254 -9.987 1.00 97.94 98 VAL A CA 1
ATOM 719 C C . VAL A 1 98 ? -9.533 -0.678 -9.629 1.00 97.94 98 VAL A C 1
ATOM 721 O O . VAL A 1 98 ? -9.918 -0.616 -8.470 1.00 97.94 98 VAL A O 1
ATOM 724 N N . ASP A 1 99 ? -10.321 -1.134 -10.592 1.00 98.25 99 ASP A N 1
ATOM 725 C CA . ASP A 1 99 ? -11.726 -1.497 -10.374 1.00 98.25 99 ASP A CA 1
ATOM 726 C C . ASP A 1 99 ? -11.955 -3.018 -10.355 1.00 98.25 99 ASP A C 1
ATOM 728 O O . ASP A 1 99 ? -13.021 -3.483 -9.941 1.00 98.25 99 ASP A O 1
ATOM 732 N N . THR A 1 100 ? -10.956 -3.806 -10.774 1.00 98.19 100 THR A N 1
ATOM 733 C CA . THR A 1 100 ? -11.044 -5.271 -10.908 1.00 98.19 100 THR A CA 1
ATOM 734 C C . THR A 1 100 ? -9.783 -5.992 -10.408 1.00 98.19 100 THR A C 1
ATOM 736 O O . THR A 1 100 ? -8.676 -5.456 -10.529 1.00 98.19 100 THR A O 1
ATOM 739 N N . PRO A 1 101 ? -9.897 -7.227 -9.877 1.00 98.25 101 PRO A N 1
ATOM 740 C CA . PRO A 1 101 ? -8.736 -8.037 -9.496 1.00 98.25 101 PRO A CA 1
ATOM 741 C C . PRO A 1 101 ? -7.781 -8.323 -10.664 1.00 98.25 101 PRO A C 1
ATOM 743 O O . PRO A 1 101 ? -6.574 -8.439 -10.464 1.00 98.25 101 PRO A O 1
ATOM 746 N N . GLU A 1 102 ? -8.302 -8.400 -11.888 1.00 97.69 102 GLU A N 1
ATOM 747 C CA . GLU A 1 102 ? -7.537 -8.626 -13.112 1.00 97.69 102 GLU A CA 1
ATOM 748 C C . GLU A 1 102 ? -6.631 -7.436 -13.453 1.00 97.69 102 GLU A C 1
ATOM 750 O O . GLU A 1 102 ? -5.509 -7.637 -13.912 1.00 97.69 102 GLU A O 1
ATOM 755 N N . GLN A 1 103 ? -7.067 -6.196 -13.202 1.00 97.50 103 GLN A N 1
ATOM 756 C CA . GLN A 1 103 ? -6.192 -5.024 -13.343 1.00 97.50 103 GLN A CA 1
ATOM 757 C C . GLN A 1 103 ? -5.013 -5.091 -12.369 1.00 97.50 103 GLN A C 1
ATOM 759 O O . GLN A 1 103 ? -3.880 -4.858 -12.781 1.00 97.50 103 GLN A O 1
ATOM 764 N N . VAL A 1 104 ? -5.261 -5.482 -11.115 1.00 97.75 104 VAL A N 1
ATOM 765 C CA . VAL A 1 104 ? -4.192 -5.664 -10.120 1.00 97.75 104 VAL A CA 1
ATOM 766 C C . VAL A 1 104 ? -3.228 -6.761 -10.567 1.00 97.75 104 VAL A C 1
ATOM 768 O O . VAL A 1 104 ? -2.020 -6.554 -10.572 1.00 97.75 104 VAL A O 1
ATOM 771 N N . ALA A 1 105 ? -3.747 -7.913 -10.997 1.00 96.69 105 ALA A N 1
ATOM 772 C CA . ALA A 1 105 ? -2.924 -9.019 -11.480 1.00 96.69 105 ALA A CA 1
ATOM 773 C C . ALA A 1 105 ? -2.037 -8.618 -12.674 1.00 96.69 105 ALA A C 1
ATOM 775 O O . ALA A 1 105 ? -0.859 -8.978 -12.693 1.00 96.69 105 ALA A O 1
ATOM 776 N N . ARG A 1 106 ? -2.557 -7.816 -13.619 1.00 95.38 106 ARG A N 1
ATOM 777 C CA . ARG A 1 106 ? -1.759 -7.253 -14.724 1.00 95.38 106 ARG A CA 1
ATOM 778 C C . ARG A 1 106 ? -0.626 -6.368 -14.222 1.00 95.38 106 ARG A C 1
ATOM 780 O O . ARG A 1 106 ? 0.495 -6.527 -14.687 1.00 95.38 106 ARG A O 1
ATOM 787 N N . ILE A 1 107 ? -0.893 -5.483 -13.260 1.00 95.00 107 ILE A N 1
ATOM 788 C CA . ILE A 1 107 ? 0.142 -4.621 -12.671 1.00 95.00 107 ILE A CA 1
ATOM 789 C C . ILE A 1 107 ? 1.246 -5.480 -12.041 1.00 95.00 107 ILE A C 1
ATOM 791 O O . ILE A 1 107 ? 2.414 -5.292 -12.366 1.00 95.00 107 ILE A O 1
ATOM 795 N N . ILE A 1 108 ? 0.889 -6.485 -11.234 1.00 94.56 108 ILE A N 1
ATOM 796 C CA . ILE A 1 108 ? 1.858 -7.404 -10.607 1.00 94.56 108 ILE A CA 1
ATOM 797 C C . ILE A 1 108 ? 2.693 -8.148 -11.662 1.00 94.56 108 ILE A C 1
ATOM 799 O O . ILE A 1 108 ? 3.911 -8.289 -11.518 1.00 94.56 108 ILE A O 1
ATOM 803 N N . SER A 1 109 ? 2.048 -8.630 -12.727 1.00 92.75 109 SER A N 1
ATOM 804 C CA . SER A 1 109 ? 2.732 -9.313 -13.827 1.00 92.75 109 SER A CA 1
ATOM 805 C C . SER A 1 109 ? 3.705 -8.380 -14.548 1.00 92.75 109 SER A C 1
ATOM 807 O O . SER A 1 109 ? 4.852 -8.753 -14.769 1.00 92.75 109 SER A O 1
ATOM 809 N N . ASN A 1 110 ? 3.282 -7.154 -14.855 1.00 91.69 110 ASN A N 1
ATOM 810 C CA . ASN A 1 110 ? 4.099 -6.160 -15.549 1.00 91.69 110 ASN A CA 1
ATOM 811 C C . ASN A 1 110 ? 5.303 -5.726 -14.711 1.00 91.69 110 ASN A C 1
ATOM 813 O O . ASN A 1 110 ? 6.410 -5.661 -15.235 1.00 91.69 110 ASN A O 1
ATOM 817 N N . MET A 1 111 ? 5.116 -5.510 -13.405 1.00 91.44 111 MET A N 1
ATOM 818 C CA . MET A 1 111 ? 6.222 -5.237 -12.480 1.00 91.44 111 MET A CA 1
ATOM 819 C C . MET A 1 111 ? 7.280 -6.347 -12.530 1.00 91.44 111 MET A C 1
ATOM 821 O O . MET A 1 111 ? 8.476 -6.062 -12.549 1.00 91.44 111 MET A O 1
ATOM 825 N N . SER A 1 112 ? 6.843 -7.609 -12.613 1.00 88.88 112 SER A N 1
ATOM 826 C CA . SER A 1 112 ? 7.747 -8.758 -12.738 1.00 88.88 112 SER A CA 1
ATOM 827 C C . SER A 1 112 ? 8.493 -8.752 -14.079 1.00 88.88 112 SER A C 1
ATOM 829 O O . SER A 1 112 ? 9.709 -8.930 -14.095 1.00 88.88 112 SER A O 1
ATOM 831 N N . SER A 1 113 ? 7.793 -8.501 -15.193 1.00 87.31 113 SER A N 1
ATOM 832 C CA . SER A 1 113 ? 8.392 -8.414 -16.537 1.00 87.31 113 SER A CA 1
ATOM 833 C C . SER A 1 113 ? 9.415 -7.282 -16.666 1.00 87.31 113 SER A C 1
ATOM 835 O O . SER A 1 113 ? 10.395 -7.422 -17.389 1.00 87.31 113 SER A O 1
ATOM 837 N N . LEU A 1 114 ? 9.212 -6.183 -15.933 1.00 86.56 114 LEU A N 1
ATOM 838 C CA . LEU A 1 114 ? 10.132 -5.045 -15.858 1.00 86.56 114 LEU A CA 1
ATOM 839 C C . LEU A 1 114 ? 11.299 -5.267 -14.877 1.00 86.56 114 LEU A C 1
ATOM 841 O O . LEU A 1 114 ? 12.115 -4.373 -14.678 1.00 86.56 114 LEU A O 1
ATOM 845 N N . GLY A 1 115 ? 11.382 -6.431 -14.222 1.00 85.75 115 GLY A N 1
ATOM 846 C CA . GLY A 1 115 ? 12.447 -6.733 -13.263 1.00 85.75 115 GLY A CA 1
ATOM 847 C C . GLY A 1 115 ? 12.390 -5.900 -11.976 1.00 85.75 115 GLY A C 1
ATOM 848 O O . GLY A 1 115 ? 13.403 -5.774 -11.280 1.00 85.75 115 GLY A O 1
ATOM 849 N N . MET A 1 116 ? 11.227 -5.332 -11.634 1.00 87.62 116 MET A N 1
ATOM 850 C CA . MET A 1 116 ? 11.057 -4.562 -10.402 1.00 87.62 116 MET A CA 1
ATOM 851 C C . MET A 1 116 ? 11.204 -5.477 -9.182 1.00 87.62 116 MET A C 1
ATOM 853 O O . MET A 1 116 ? 10.547 -6.511 -9.070 1.00 87.62 116 MET A O 1
ATOM 857 N N . ARG A 1 117 ? 12.078 -5.086 -8.248 1.00 86.12 117 ARG A N 1
ATOM 858 C CA . ARG A 1 117 ? 12.374 -5.873 -7.036 1.00 86.12 117 ARG A CA 1
ATOM 859 C C . ARG A 1 117 ? 11.412 -5.596 -5.880 1.00 86.12 117 ARG A C 1
ATOM 861 O O . ARG A 1 117 ? 11.286 -6.430 -4.989 1.00 86.12 117 ARG A O 1
ATOM 868 N N . GLY A 1 118 ? 10.764 -4.435 -5.891 1.00 91.06 118 GLY A N 1
ATOM 869 C CA . GLY A 1 118 ? 9.782 -4.039 -4.888 1.00 91.06 118 GLY A CA 1
ATOM 870 C C . GLY A 1 118 ? 8.402 -4.644 -5.130 1.00 91.06 118 GLY A C 1
ATOM 871 O O . GLY A 1 118 ? 8.069 -5.103 -6.223 1.00 91.06 118 GLY A O 1
ATOM 872 N N . GLY A 1 119 ? 7.599 -4.643 -4.076 1.00 95.31 119 GLY A N 1
ATOM 873 C CA . GLY A 1 119 ? 6.193 -5.003 -4.083 1.00 95.31 119 GLY A CA 1
ATOM 874 C C . GLY A 1 119 ? 5.296 -3.800 -4.352 1.00 95.31 119 GLY A C 1
ATOM 875 O O . GLY A 1 119 ? 5.740 -2.747 -4.800 1.00 95.31 119 GLY A O 1
ATOM 876 N N . ALA A 1 120 ? 4.011 -3.967 -4.059 1.00 97.31 120 ALA A N 1
ATOM 877 C CA . ALA A 1 120 ? 3.000 -2.928 -4.225 1.00 97.31 120 ALA A CA 1
ATOM 878 C C . ALA A 1 120 ? 1.989 -2.965 -3.074 1.00 97.31 120 ALA A C 1
ATOM 880 O O . ALA A 1 120 ? 1.865 -3.970 -2.369 1.00 97.31 120 ALA A O 1
ATOM 881 N N . VAL A 1 121 ? 1.233 -1.886 -2.897 1.00 98.31 121 VAL A N 1
ATOM 882 C CA . VAL A 1 121 ? 0.141 -1.808 -1.921 1.00 98.31 121 VAL A CA 1
ATOM 883 C C . VAL A 1 121 ? -1.185 -1.708 -2.663 1.00 98.31 121 VAL A C 1
ATOM 885 O O . VAL A 1 121 ? -1.356 -0.847 -3.520 1.00 98.31 121 VAL A O 1
ATOM 888 N N . LEU A 1 122 ? -2.140 -2.567 -2.309 1.00 98.69 122 LEU A N 1
ATOM 889 C CA . LEU A 1 122 ? -3.535 -2.456 -2.722 1.00 98.69 122 LEU A CA 1
ATOM 890 C C . LEU A 1 122 ? -4.393 -2.077 -1.512 1.00 98.69 122 LEU A C 1
ATOM 892 O O . LEU A 1 122 ? -4.701 -2.923 -0.668 1.00 98.69 122 LEU A O 1
ATOM 896 N N . GLY A 1 123 ? -4.799 -0.812 -1.458 1.00 98.38 123 GLY A N 1
ATOM 897 C CA . GLY A 1 123 ? -5.786 -0.293 -0.525 1.00 98.38 123 GLY A CA 1
ATOM 898 C C . GLY A 1 123 ? -7.195 -0.746 -0.906 1.00 98.38 123 GLY A C 1
ATOM 899 O O . GLY A 1 123 ? -7.707 -0.395 -1.964 1.00 98.38 123 GLY A O 1
ATOM 900 N N . VAL A 1 124 ? -7.841 -1.514 -0.036 1.00 98.44 124 VAL A N 1
ATOM 901 C CA . VAL A 1 124 ? -9.221 -1.984 -0.177 1.00 98.44 124 VAL A CA 1
ATOM 902 C C . VAL A 1 124 ? -10.074 -1.302 0.893 1.00 98.44 124 VAL A C 1
ATOM 904 O O . VAL A 1 124 ? -9.920 -1.611 2.075 1.00 98.44 124 VAL A O 1
ATOM 907 N N . PRO A 1 125 ? -10.975 -0.376 0.527 1.00 96.38 125 PRO A N 1
ATOM 908 C CA . PRO A 1 125 ? -11.855 0.266 1.495 1.00 96.38 125 PRO A CA 1
ATOM 909 C C . PRO A 1 125 ? -12.669 -0.752 2.306 1.00 96.38 125 PRO A C 1
ATOM 911 O O . PRO A 1 125 ? -13.137 -1.767 1.779 1.00 96.38 125 PRO A O 1
ATOM 914 N N . ILE A 1 126 ? -12.865 -0.467 3.596 1.00 94.25 126 ILE A N 1
ATOM 915 C CA . ILE A 1 126 ? -13.784 -1.230 4.452 1.00 94.25 126 ILE A CA 1
ATOM 916 C C . ILE A 1 126 ? -15.193 -1.266 3.817 1.00 94.25 126 ILE A C 1
ATOM 918 O O . ILE A 1 126 ? -15.600 -0.261 3.224 1.00 94.25 126 ILE A O 1
ATOM 922 N N . PRO A 1 127 ? -15.945 -2.384 3.894 1.00 92.44 127 PRO A N 1
ATOM 923 C CA . PRO A 1 127 ? -17.317 -2.441 3.380 1.00 92.44 127 PRO A CA 1
ATOM 924 C C . PRO A 1 127 ? -18.205 -1.336 3.964 1.00 92.44 127 PRO A C 1
ATOM 926 O O . PRO A 1 127 ? -18.028 -0.956 5.122 1.00 92.44 127 PRO A O 1
ATOM 929 N N . GLU A 1 128 ? -19.149 -0.815 3.177 1.00 88.88 128 GLU A N 1
ATOM 930 C CA . GLU A 1 128 ? -20.004 0.317 3.579 1.00 88.88 128 GLU A CA 1
ATOM 931 C C . GLU A 1 128 ? -20.821 0.010 4.831 1.00 88.88 128 GLU A C 1
ATOM 933 O O . GLU A 1 128 ? -20.941 0.848 5.719 1.00 88.88 128 GLU A O 1
ATOM 938 N N . GLU A 1 129 ? -21.284 -1.228 4.958 1.00 85.00 129 GLU A N 1
ATOM 939 C CA . GLU A 1 129 ? -22.097 -1.698 6.076 1.00 85.00 129 GLU A CA 1
ATOM 940 C C . GLU A 1 129 ? -21.300 -1.750 7.388 1.00 85.00 129 GLU A C 1
ATOM 942 O O . GLU A 1 129 ? -21.873 -1.694 8.472 1.00 85.00 129 GLU A O 1
ATOM 947 N N . ALA A 1 130 ? -19.971 -1.855 7.292 1.00 84.19 130 ALA A N 1
ATOM 948 C CA . ALA A 1 130 ? -19.052 -1.873 8.426 1.00 84.19 130 ALA A CA 1
ATOM 949 C C . ALA A 1 130 ? -18.371 -0.514 8.668 1.00 84.19 130 ALA A C 1
ATOM 951 O O . ALA A 1 130 ? -17.634 -0.369 9.641 1.00 84.19 130 ALA A O 1
ATOM 952 N N . ALA A 1 131 ? -18.617 0.482 7.810 1.00 73.88 131 ALA A N 1
ATOM 953 C CA . ALA A 1 131 ? -18.045 1.826 7.906 1.00 73.88 131 ALA A CA 1
ATOM 954 C C . ALA A 1 131 ? -18.827 2.754 8.858 1.00 73.88 131 ALA A C 1
ATOM 956 O O . ALA A 1 131 ? -18.534 3.948 8.925 1.00 73.88 131 ALA A O 1
ATOM 957 N N . ALA A 1 132 ? -19.835 2.212 9.550 1.00 59.81 132 ALA A N 1
ATOM 958 C CA . ALA A 1 132 ? -21.016 2.923 10.030 1.00 59.81 132 ALA A CA 1
ATOM 959 C C . ALA A 1 132 ? -20.780 4.118 10.970 1.00 59.81 132 ALA A C 1
ATOM 961 O O . ALA A 1 132 ? -21.702 4.903 11.143 1.00 59.81 132 ALA A O 1
ATOM 962 N N . GLU A 1 133 ? -19.593 4.332 11.542 1.00 61.84 133 GLU A N 1
ATOM 963 C CA . GLU A 1 133 ? -19.341 5.487 12.419 1.00 61.84 133 GLU A CA 1
ATOM 964 C C . GLU A 1 133 ? -17.903 6.014 12.290 1.00 61.84 133 GLU A C 1
ATOM 966 O O . GLU A 1 133 ? -17.185 6.148 13.281 1.00 61.84 133 GLU A O 1
ATOM 971 N N . ALA A 1 134 ? -17.474 6.313 11.058 1.00 63.38 134 ALA A N 1
ATOM 972 C CA . ALA A 1 134 ? -16.152 6.878 10.750 1.00 63.38 134 ALA A CA 1
ATOM 973 C C . ALA A 1 134 ? -15.728 8.022 11.698 1.00 63.38 134 ALA A C 1
ATOM 975 O O . ALA A 1 134 ? -14.584 8.061 12.140 1.00 63.38 134 ALA A O 1
ATOM 976 N N . GLU A 1 135 ? -16.662 8.903 12.064 1.00 64.81 135 GLU A N 1
ATOM 977 C CA . GLU A 1 135 ? -16.411 10.045 12.952 1.00 64.81 135 GLU A CA 1
ATOM 978 C C . GLU A 1 135 ? -16.176 9.623 14.414 1.00 64.81 135 GLU A C 1
ATOM 980 O O . GLU A 1 135 ? -15.205 10.053 15.034 1.00 64.81 135 GLU A O 1
ATOM 985 N N . LYS A 1 136 ? -16.979 8.690 14.953 1.00 72.19 136 LYS A N 1
ATOM 986 C CA . LYS A 1 136 ? -16.797 8.211 16.336 1.00 72.19 136 LYS A CA 1
ATOM 987 C C . LYS A 1 136 ? -15.498 7.430 16.513 1.00 72.19 136 LYS A C 1
ATOM 989 O O . LYS A 1 136 ? -14.890 7.468 17.584 1.00 72.19 136 LYS A O 1
ATOM 994 N N . VAL A 1 137 ? -15.069 6.711 15.475 1.00 76.62 137 VAL A N 1
ATOM 995 C CA . VAL A 1 137 ? -13.786 6.000 15.492 1.00 76.62 137 VAL A CA 1
ATOM 996 C C . VAL A 1 137 ? -12.621 6.989 15.441 1.00 76.62 137 VAL A C 1
ATOM 998 O O . VAL A 1 137 ? -11.661 6.806 16.188 1.00 76.62 137 VAL A O 1
ATOM 1001 N N . GLU A 1 138 ? -12.712 8.054 14.642 1.00 75.69 138 GLU A N 1
ATOM 1002 C CA . GLU A 1 138 ? -11.671 9.090 14.571 1.00 75.69 138 GLU A CA 1
ATOM 1003 C C . GLU A 1 138 ? -11.516 9.840 15.904 1.00 75.69 138 GLU A C 1
ATOM 1005 O O . GLU A 1 138 ? -10.400 9.997 16.409 1.00 75.69 138 GLU A O 1
ATOM 1010 N N . ASP A 1 139 ? -12.626 10.195 16.556 1.00 82.06 139 ASP A N 1
ATOM 1011 C CA . ASP A 1 139 ? -12.603 10.794 17.895 1.00 82.06 139 ASP A CA 1
ATOM 1012 C C . ASP A 1 139 ? -11.959 9.865 18.932 1.00 82.06 139 ASP A C 1
ATOM 1014 O O . ASP A 1 139 ? -11.146 10.297 19.764 1.00 82.06 139 ASP A O 1
ATOM 1018 N N . ALA A 1 140 ? -12.272 8.567 18.865 1.00 86.69 140 ALA A N 1
ATOM 1019 C CA . ALA A 1 140 ? -11.652 7.558 19.714 1.00 86.69 140 ALA A CA 1
ATOM 1020 C C . ALA A 1 140 ? -10.143 7.427 19.446 1.00 86.69 140 ALA A C 1
ATOM 1022 O O . ALA A 1 140 ? -9.372 7.295 20.399 1.00 86.69 140 ALA A O 1
ATOM 1023 N N . ILE A 1 141 ? -9.702 7.513 18.185 1.00 83.69 141 ILE A N 1
ATOM 1024 C CA . ILE A 1 141 ? -8.282 7.504 17.801 1.00 83.69 141 ILE A CA 1
ATOM 1025 C C . ILE A 1 141 ? -7.565 8.721 18.385 1.00 83.69 141 ILE A C 1
ATOM 1027 O O . ILE A 1 141 ? -6.540 8.566 19.049 1.00 83.69 141 ILE A O 1
ATOM 1031 N N . HIS A 1 142 ? -8.107 9.925 18.199 1.00 84.00 142 HIS A N 1
ATOM 1032 C CA . HIS A 1 142 ? -7.513 11.151 18.731 1.00 84.00 142 HIS A CA 1
ATOM 1033 C C . HIS A 1 142 ? -7.432 11.140 20.258 1.00 84.00 142 HIS A C 1
ATOM 1035 O O . HIS A 1 142 ? -6.424 11.564 20.829 1.00 84.00 142 HIS A O 1
ATOM 1041 N N . LYS A 1 143 ? -8.460 10.621 20.935 1.00 89.38 143 LYS A N 1
ATOM 1042 C CA . LYS A 1 143 ? -8.430 10.448 22.389 1.00 89.38 143 LYS A CA 1
ATOM 1043 C C . LYS A 1 143 ? -7.379 9.423 22.819 1.00 89.38 143 LYS A C 1
ATOM 1045 O O . LYS A 1 143 ? -6.595 9.719 23.715 1.00 89.38 143 LYS A O 1
ATOM 1050 N N . ALA A 1 144 ? -7.316 8.267 22.160 1.00 89.19 144 ALA A N 1
ATOM 1051 C CA . ALA A 1 144 ? -6.332 7.231 22.464 1.00 89.19 144 ALA A CA 1
ATOM 1052 C C . ALA A 1 144 ? -4.887 7.711 22.235 1.00 89.19 144 ALA A C 1
ATOM 1054 O O . ALA A 1 144 ? -4.007 7.379 23.025 1.00 89.19 144 ALA A O 1
ATOM 1055 N N . LEU A 1 145 ? -4.641 8.519 21.197 1.00 86.00 145 LEU A N 1
ATOM 1056 C CA . LEU A 1 145 ? -3.332 9.125 20.928 1.00 86.00 145 LEU A CA 1
ATOM 1057 C C . LEU A 1 145 ? -2.899 10.081 22.047 1.00 86.00 145 LEU A C 1
ATOM 1059 O O . LEU A 1 145 ? -1.757 10.000 22.496 1.00 86.00 145 LEU A O 1
ATOM 1063 N N . ARG A 1 146 ? -3.807 10.936 22.543 1.00 88.25 146 ARG A N 1
ATOM 1064 C CA . ARG A 1 146 ? -3.519 11.816 23.692 1.00 88.25 146 ARG A CA 1
ATOM 1065 C C . ARG A 1 146 ? -3.198 11.016 24.949 1.00 88.25 146 ARG A C 1
ATOM 1067 O O . ARG A 1 146 ? -2.179 11.261 25.584 1.00 88.25 146 ARG A O 1
ATOM 1074 N N . GLU A 1 147 ? -4.014 10.014 25.263 1.00 90.38 147 GLU A N 1
ATOM 1075 C CA . GLU A 1 147 ? -3.792 9.167 26.438 1.00 90.38 147 GLU A CA 1
ATOM 1076 C C . GLU A 1 147 ? -2.484 8.360 26.337 1.00 90.38 147 GLU A C 1
ATOM 1078 O O . GLU A 1 147 ? -1.797 8.179 27.340 1.00 90.38 147 GLU A O 1
ATOM 1083 N N . ALA A 1 148 ? -2.097 7.909 25.136 1.00 87.75 148 ALA A N 1
ATOM 1084 C CA . ALA A 1 148 ? -0.810 7.247 24.912 1.00 87.75 148 ALA A CA 1
ATOM 1085 C C . ALA A 1 148 ? 0.368 8.184 25.213 1.00 87.75 148 ALA A C 1
ATOM 1087 O O . ALA A 1 148 ? 1.351 7.761 25.823 1.00 87.75 148 ALA A O 1
ATOM 1088 N N . GLN A 1 149 ? 0.255 9.455 24.817 1.00 85.00 149 GLN A N 1
ATOM 1089 C CA . GLN A 1 149 ? 1.267 10.476 25.075 1.00 85.00 149 GLN A CA 1
ATOM 1090 C C . GLN A 1 149 ? 1.348 10.835 26.566 1.00 85.00 149 GLN A C 1
ATOM 1092 O O . GLN A 1 149 ? 2.443 10.882 27.125 1.00 85.00 149 GLN A O 1
ATOM 1097 N N . GLU A 1 150 ? 0.206 11.023 27.232 1.00 90.50 150 GLU A N 1
ATOM 1098 C CA . GLU A 1 150 ? 0.126 11.279 28.679 1.00 90.50 150 GLU A CA 1
ATOM 1099 C C . GLU A 1 150 ? 0.744 10.135 29.494 1.00 90.50 150 GLU A C 1
ATOM 1101 O O . GLU A 1 150 ? 1.463 10.371 30.465 1.00 90.50 150 GLU A O 1
ATOM 1106 N N . GLN A 1 151 ? 0.520 8.891 29.062 1.00 90.19 151 GLN A N 1
ATOM 1107 C CA . GLN A 1 151 ? 1.072 7.688 29.690 1.00 90.19 151 GLN A CA 1
ATOM 1108 C C . GLN A 1 151 ? 2.495 7.344 29.222 1.00 90.19 151 GLN A C 1
ATOM 1110 O O . GLN A 1 151 ? 3.058 6.355 29.694 1.00 90.19 151 GLN A O 1
ATOM 1115 N N . ARG A 1 152 ? 3.086 8.141 28.317 1.00 87.19 152 ARG A N 1
ATOM 1116 C CA . ARG A 1 152 ? 4.421 7.924 27.727 1.00 87.19 152 ARG A CA 1
ATOM 1117 C C . ARG A 1 152 ? 4.601 6.504 27.177 1.00 87.19 152 ARG A C 1
ATOM 1119 O O . ARG A 1 152 ? 5.608 5.838 27.418 1.00 87.19 152 ARG A O 1
ATOM 1126 N N . VAL A 1 153 ? 3.589 6.008 26.466 1.00 83.69 153 VAL A N 1
ATOM 1127 C CA . VAL A 1 153 ? 3.677 4.727 25.760 1.00 83.69 153 VAL A CA 1
ATOM 1128 C C . VAL A 1 153 ? 4.555 4.926 24.530 1.00 83.69 153 VAL A C 1
ATOM 1130 O O . VAL A 1 153 ? 4.250 5.756 23.682 1.00 83.69 153 VAL A O 1
ATOM 1133 N N . GLU A 1 154 ? 5.627 4.144 24.414 1.00 79.19 154 GLU A N 1
ATOM 1134 C CA . GLU A 1 154 ? 6.629 4.313 23.358 1.00 79.19 154 GLU A CA 1
ATOM 1135 C C . GLU A 1 154 ? 6.933 3.007 22.607 1.00 79.19 154 GLU A C 1
ATOM 1137 O O . GLU A 1 154 ? 6.669 1.890 23.076 1.00 79.19 154 GLU A O 1
ATOM 1142 N N . GLY A 1 155 ? 7.487 3.165 21.403 1.00 73.75 155 GLY A N 1
ATOM 1143 C CA . GLY A 1 155 ? 7.957 2.080 20.547 1.00 73.75 155 GLY A CA 1
ATOM 1144 C C . GLY A 1 155 ? 6.870 1.072 20.164 1.00 73.75 155 GLY A C 1
ATOM 1145 O O . GLY A 1 155 ? 5.721 1.407 19.871 1.00 73.75 155 GLY A O 1
ATOM 1146 N N . ASN A 1 156 ? 7.222 -0.215 20.189 1.00 72.00 156 ASN A N 1
ATOM 1147 C CA . ASN A 1 156 ? 6.338 -1.303 19.757 1.00 72.00 156 ASN A CA 1
ATOM 1148 C C . ASN A 1 156 ? 5.082 -1.500 20.635 1.00 72.00 156 ASN A C 1
ATOM 1150 O O . ASN A 1 156 ? 4.193 -2.262 20.247 1.00 72.00 156 ASN A O 1
ATOM 1154 N N . LYS A 1 157 ? 4.990 -0.825 21.791 1.00 80.19 157 LYS A N 1
ATOM 1155 C CA . LYS A 1 157 ? 3.828 -0.866 22.694 1.00 80.19 157 LYS A CA 1
ATOM 1156 C C . LYS A 1 157 ? 2.713 0.093 22.282 1.00 80.19 157 LYS A C 1
ATOM 1158 O O . LYS A 1 157 ? 1.566 -0.131 22.666 1.00 80.19 157 LYS A O 1
ATOM 1163 N N . VAL A 1 158 ? 3.019 1.104 21.464 1.00 79.56 158 VAL A N 1
ATOM 1164 C CA . VAL A 1 158 ? 2.062 2.134 21.030 1.00 79.56 158 VAL A CA 1
ATOM 1165 C C . VAL A 1 158 ? 0.890 1.515 20.274 1.00 79.56 158 VAL A C 1
ATOM 1167 O O . VAL A 1 158 ? -0.262 1.726 20.636 1.00 79.56 158 VAL A O 1
ATOM 1170 N N . THR A 1 159 ? 1.152 0.686 19.259 1.00 76.19 159 THR A N 1
ATOM 1171 C CA . THR A 1 159 ? 0.074 0.111 18.433 1.00 76.19 159 THR A CA 1
ATOM 1172 C C . THR A 1 159 ? -0.867 -0.813 19.228 1.00 76.19 159 THR A C 1
ATOM 1174 O O . THR A 1 159 ? -2.079 -0.613 19.134 1.00 76.19 159 THR A O 1
ATOM 1177 N N . PRO A 1 160 ? -0.384 -1.790 20.030 1.00 82.31 160 PRO A N 1
ATOM 1178 C CA . PRO A 1 160 ? -1.268 -2.601 20.870 1.00 82.31 160 PRO A CA 1
ATOM 1179 C C . PRO A 1 160 ? -2.082 -1.779 21.876 1.00 82.31 160 PRO A C 1
ATOM 1181 O O . PRO A 1 160 ? -3.265 -2.060 22.063 1.00 82.31 160 PRO A O 1
ATOM 1184 N N . PHE A 1 161 ? -1.475 -0.756 22.492 1.00 86.44 161 PHE A N 1
ATOM 1185 C CA . PHE A 1 161 ? -2.171 0.154 23.403 1.00 86.44 161 PHE A CA 1
ATOM 1186 C C . PHE A 1 161 ? -3.308 0.892 22.691 1.00 86.44 161 PHE A C 1
ATOM 1188 O O . PHE A 1 161 ? -4.452 0.832 23.139 1.00 86.44 161 PHE A O 1
ATOM 1195 N N . LEU A 1 162 ? -3.014 1.524 21.550 1.00 83.75 162 LEU A N 1
ATOM 1196 C CA . LEU A 1 162 ? -3.992 2.311 20.802 1.00 83.75 162 LEU A CA 1
ATOM 1197 C C . LEU A 1 162 ? -5.158 1.448 20.321 1.00 83.75 162 LEU A C 1
ATOM 1199 O O . LEU A 1 162 ? -6.306 1.823 20.523 1.00 83.75 162 LEU A O 1
ATOM 1203 N N . LEU A 1 163 ? -4.894 0.265 19.757 1.00 79.81 163 LEU A N 1
ATOM 1204 C CA . LEU A 1 163 ? -5.959 -0.633 19.296 1.00 79.81 163 LEU A CA 1
ATOM 1205 C C . LEU A 1 163 ? -6.857 -1.102 20.444 1.00 79.81 163 LEU A C 1
ATOM 1207 O O . LEU A 1 163 ? -8.080 -1.114 20.299 1.00 79.81 163 LEU A O 1
ATOM 1211 N N . LYS A 1 164 ? -6.269 -1.456 21.595 1.00 85.00 164 LYS A N 1
ATOM 1212 C CA . LYS A 1 164 ? -7.039 -1.826 22.787 1.00 85.00 164 LYS A CA 1
ATOM 1213 C C . LYS A 1 164 ? -7.899 -0.655 23.257 1.00 85.00 164 LYS A C 1
ATOM 1215 O O . LYS A 1 164 ? -9.086 -0.838 23.515 1.00 85.00 164 LYS A O 1
ATOM 1220 N N . ARG A 1 165 ? -7.317 0.543 23.329 1.00 89.31 165 ARG A N 1
ATOM 1221 C CA . ARG A 1 165 ? -8.005 1.721 23.847 1.00 89.31 165 ARG A CA 1
ATOM 1222 C C . ARG A 1 165 ? -9.124 2.205 22.929 1.00 89.31 165 ARG A C 1
ATOM 1224 O O . ARG A 1 165 ? -10.208 2.511 23.413 1.00 89.31 165 ARG A O 1
ATOM 1231 N N . ILE A 1 166 ? -8.903 2.200 21.616 1.00 86.88 166 ILE A N 1
ATOM 1232 C CA . ILE A 1 166 ? -9.947 2.487 20.625 1.00 86.88 166 ILE A CA 1
ATOM 1233 C C . ILE A 1 166 ? -11.100 1.495 20.797 1.00 86.88 166 ILE A C 1
ATOM 1235 O O . ILE A 1 166 ? -12.250 1.910 20.852 1.00 86.88 166 ILE A O 1
ATOM 1239 N N . ASN A 1 167 ? -10.810 0.205 20.991 1.00 85.31 167 ASN A N 1
ATOM 1240 C CA . ASN A 1 167 ? -11.845 -0.803 21.206 1.00 85.31 167 ASN A CA 1
ATOM 1241 C C . ASN A 1 167 ? -12.684 -0.579 22.472 1.00 85.31 167 ASN A C 1
ATOM 1243 O O . ASN A 1 167 ? -13.903 -0.745 22.421 1.00 85.31 167 ASN A O 1
ATOM 1247 N N . GLU A 1 168 ? -12.056 -0.170 23.577 1.00 88.81 168 GLU A N 1
ATOM 1248 C CA . GLU A 1 168 ? -12.755 0.225 24.808 1.00 88.81 168 GLU A CA 1
ATOM 1249 C C . GLU A 1 168 ? -13.647 1.456 24.587 1.00 88.81 168 GLU A C 1
ATOM 1251 O O . GLU A 1 168 ? -14.807 1.457 24.996 1.00 88.81 168 GLU A O 1
ATOM 1256 N N . LEU A 1 169 ? -13.128 2.483 23.906 1.00 87.38 169 LEU A N 1
ATOM 1257 C CA . LEU A 1 169 ? -13.854 3.725 23.620 1.00 87.38 169 LEU A CA 1
ATOM 1258 C C . LEU A 1 169 ? -15.028 3.511 22.652 1.00 87.38 169 LEU A C 1
ATOM 1260 O O . LEU A 1 169 ? -16.057 4.162 22.797 1.00 87.38 169 LEU A O 1
ATOM 1264 N N . THR A 1 170 ? -14.900 2.573 21.710 1.00 84.94 170 THR A N 1
ATOM 1265 C CA . THR A 1 170 ? -15.947 2.220 20.736 1.00 84.94 170 THR A CA 1
ATOM 1266 C C . THR A 1 170 ? -16.844 1.065 21.198 1.00 84.94 170 THR A C 1
ATOM 1268 O O . THR A 1 170 ? -17.582 0.519 20.387 1.00 84.94 170 THR A O 1
ATOM 1271 N N . GLN A 1 171 ? -16.727 0.608 22.452 1.00 84.81 171 GLN A N 1
ATOM 1272 C CA . GLN A 1 171 ? -17.520 -0.500 23.017 1.00 84.81 171 GLN A CA 1
ATOM 1273 C C . GLN A 1 171 ? -17.535 -1.786 22.156 1.00 84.81 171 GLN A C 1
ATOM 1275 O O . GLN A 1 171 ? -18.543 -2.483 22.066 1.00 84.81 171 GLN A O 1
ATOM 1280 N N . GLY A 1 172 ? -16.409 -2.128 21.517 1.00 81.38 172 GLY A N 1
ATOM 1281 C CA . GLY A 1 172 ? -16.296 -3.326 20.672 1.00 81.38 172 GLY A CA 1
ATOM 1282 C C . GLY A 1 172 ? -16.558 -3.130 19.172 1.00 81.38 172 GLY A C 1
ATOM 1283 O O . GLY A 1 172 ? -16.267 -4.039 18.391 1.00 81.38 172 GLY A O 1
ATOM 1284 N N . GLU A 1 173 ? -17.065 -1.973 18.736 1.00 81.31 173 GLU A N 1
ATOM 1285 C CA . GLU A 1 173 ? -17.384 -1.733 17.318 1.00 81.31 173 GLU A CA 1
ATOM 1286 C C . GLU A 1 173 ? -16.136 -1.715 16.420 1.00 81.31 173 GLU A C 1
ATOM 1288 O O . GLU A 1 173 ? -16.138 -2.314 15.343 1.00 81.31 173 GLU A O 1
ATOM 1293 N N . SER A 1 174 ? -15.014 -1.151 16.882 1.00 81.69 174 SER A N 1
ATOM 1294 C CA . SER A 1 174 ? -13.758 -1.186 16.114 1.00 81.69 174 SER A CA 1
ATOM 1295 C C . SER A 1 174 ? -13.217 -2.606 15.903 1.00 81.69 174 SER A C 1
ATOM 1297 O O . SER A 1 174 ? -12.646 -2.888 14.848 1.00 81.69 174 SER A O 1
ATOM 1299 N N . LEU A 1 175 ? -13.435 -3.544 16.834 1.00 83.56 175 LEU A N 1
ATOM 1300 C CA . LEU A 1 175 ? -13.072 -4.948 16.620 1.00 83.56 175 LEU A CA 1
ATOM 1301 C C . LEU A 1 175 ? -13.941 -5.601 15.537 1.00 83.56 175 LEU A C 1
ATOM 1303 O O . LEU A 1 175 ? -13.410 -6.314 14.683 1.00 83.56 175 LEU A O 1
ATOM 1307 N N . LYS A 1 176 ? -15.256 -5.342 15.532 1.00 86.00 176 LYS A N 1
ATOM 1308 C CA . LYS A 1 176 ? -16.160 -5.838 14.479 1.00 86.00 176 LYS A CA 1
ATOM 1309 C C . LYS A 1 176 ? -15.762 -5.284 13.109 1.00 86.00 176 LYS A C 1
ATOM 1311 O O . LYS A 1 176 ? -15.630 -6.062 12.162 1.00 86.00 176 LYS A O 1
ATOM 1316 N N . ALA A 1 177 ? -15.485 -3.982 13.025 1.00 87.44 177 ALA A N 1
ATOM 1317 C CA . ALA A 1 177 ? -14.988 -3.329 11.816 1.00 87.44 177 ALA A CA 1
ATOM 1318 C C . ALA A 1 177 ? -13.651 -3.933 11.347 1.00 87.44 177 ALA A C 1
ATOM 1320 O O . ALA A 1 177 ? -13.491 -4.236 10.165 1.00 87.44 177 ALA A O 1
ATOM 1321 N N . ASN A 1 178 ? -12.721 -4.207 12.272 1.00 88.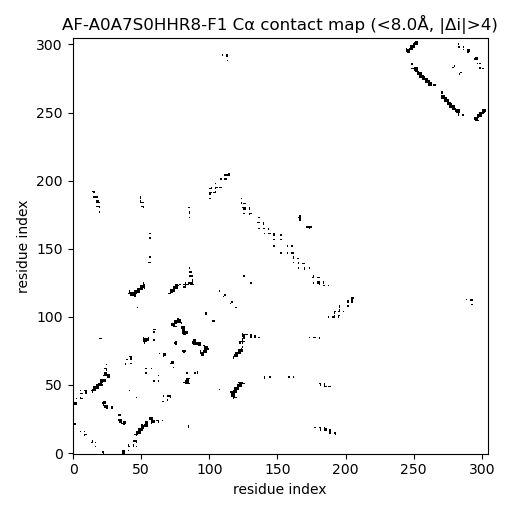19 178 ASN A N 1
ATOM 1322 C CA . ASN A 1 178 ? -11.439 -4.845 11.959 1.00 88.19 178 ASN A CA 1
ATOM 1323 C C . ASN A 1 178 ? -11.616 -6.274 11.403 1.00 88.19 178 ASN A C 1
ATOM 1325 O O . ASN A 1 178 ? -10.953 -6.678 10.449 1.00 88.19 178 ASN A O 1
ATOM 1329 N N . ILE A 1 179 ? -12.552 -7.055 11.948 1.00 90.50 179 ILE A N 1
ATOM 1330 C CA . ILE A 1 179 ? -12.879 -8.380 11.400 1.00 90.50 179 ILE A CA 1
ATOM 1331 C C . ILE A 1 179 ? -13.486 -8.249 9.995 1.00 90.50 179 ILE A C 1
ATOM 1333 O O . ILE A 1 179 ? -13.127 -9.015 9.097 1.00 90.50 179 ILE A O 1
ATOM 1337 N N . ALA A 1 180 ? -14.391 -7.288 9.789 1.00 92.50 180 ALA A N 1
ATOM 1338 C CA . ALA A 1 180 ? -15.041 -7.058 8.501 1.00 92.50 180 ALA A CA 1
ATOM 1339 C C . ALA A 1 180 ? -14.039 -6.643 7.412 1.00 92.50 180 ALA A C 1
ATOM 1341 O O . ALA A 1 180 ? -14.032 -7.245 6.334 1.00 92.50 180 ALA A O 1
ATOM 1342 N N . LEU A 1 181 ? -13.146 -5.689 7.700 1.00 93.19 181 LEU A N 1
ATOM 1343 C CA . LEU A 1 181 ? -12.116 -5.264 6.750 1.00 93.19 181 LEU A CA 1
ATOM 1344 C C . LEU A 1 181 ? -11.130 -6.397 6.442 1.00 93.19 181 LEU A C 1
ATOM 1346 O O . LEU A 1 181 ? -10.822 -6.615 5.277 1.00 93.19 181 LEU A O 1
ATOM 1350 N N . VAL A 1 182 ? -10.701 -7.199 7.429 1.00 94.62 182 VAL A N 1
ATOM 1351 C CA . VAL A 1 182 ? -9.765 -8.314 7.174 1.00 94.62 182 VAL A CA 1
ATOM 1352 C C . VAL A 1 182 ? -10.408 -9.366 6.271 1.00 94.62 182 VAL A C 1
ATOM 1354 O O . VAL A 1 182 ? -9.773 -9.843 5.330 1.00 94.62 182 VAL A O 1
ATOM 1357 N N . LYS A 1 183 ? -11.686 -9.696 6.502 1.00 97.31 183 LYS A N 1
ATOM 1358 C CA . LYS A 1 183 ? -12.447 -10.599 5.624 1.00 97.31 183 LYS A CA 1
ATOM 1359 C C . LYS A 1 183 ? -12.577 -10.037 4.208 1.00 97.31 183 LYS A C 1
ATOM 1361 O O . LYS A 1 183 ? -12.428 -10.790 3.245 1.00 97.31 183 LYS A O 1
ATOM 1366 N N . ASN A 1 184 ? -12.826 -8.734 4.072 1.00 97.69 184 ASN A N 1
ATOM 1367 C CA . ASN A 1 184 ? -12.911 -8.084 2.768 1.00 97.69 184 ASN A CA 1
ATOM 1368 C C . ASN A 1 184 ? -11.564 -8.121 2.029 1.00 97.69 184 ASN A C 1
ATOM 1370 O O . ASN A 1 184 ? -11.500 -8.564 0.882 1.00 97.69 184 ASN A O 1
ATOM 1374 N N . ASN A 1 185 ? -10.473 -7.772 2.714 1.00 98.25 185 ASN A N 1
ATOM 1375 C CA . ASN A 1 185 ? -9.118 -7.817 2.166 1.00 98.25 185 ASN A CA 1
ATOM 1376 C C . ASN A 1 185 ? -8.755 -9.237 1.717 1.00 98.25 185 ASN A C 1
ATOM 1378 O O . ASN A 1 185 ? -8.212 -9.415 0.631 1.00 98.25 185 ASN A O 1
ATOM 1382 N N . ALA A 1 186 ? -9.110 -10.259 2.505 1.00 98.31 186 ALA A N 1
ATOM 1383 C CA . ALA A 1 186 ? -8.879 -11.660 2.156 1.00 98.31 186 ALA A CA 1
ATOM 1384 C C . ALA A 1 186 ? -9.664 -12.084 0.911 1.00 98.31 186 ALA A C 1
ATOM 1386 O O . ALA A 1 186 ? -9.108 -12.725 0.020 1.00 98.31 186 ALA A O 1
ATOM 1387 N N . LYS A 1 187 ? -10.934 -11.681 0.807 1.00 98.56 187 LYS A N 1
ATOM 1388 C CA . LYS A 1 187 ? -11.773 -11.938 -0.370 1.00 98.56 187 LYS A CA 1
ATOM 1389 C C . LYS A 1 187 ? -11.181 -11.313 -1.635 1.00 98.56 187 LYS A C 1
ATOM 1391 O O . LYS A 1 187 ? -11.113 -11.986 -2.662 1.00 98.56 187 LYS A O 1
ATOM 1396 N N . ILE A 1 188 ? -10.762 -10.048 -1.578 1.00 98.56 188 ILE A N 1
ATOM 1397 C CA . ILE A 1 188 ? -10.163 -9.358 -2.729 1.00 98.56 188 ILE A CA 1
ATOM 1398 C C . ILE A 1 188 ? -8.782 -9.936 -3.054 1.00 98.56 188 ILE A C 1
ATOM 1400 O O . ILE A 1 188 ? -8.533 -10.284 -4.205 1.00 98.56 188 ILE A O 1
ATOM 1404 N N . GLY A 1 189 ? -7.922 -10.137 -2.055 1.00 98.31 189 GLY A N 1
ATOM 1405 C CA . GLY A 1 189 ? -6.589 -10.712 -2.242 1.00 98.31 189 GLY A CA 1
ATOM 1406 C C . GLY A 1 189 ? -6.621 -12.119 -2.839 1.00 98.31 189 GLY A C 1
ATOM 1407 O O . GLY A 1 189 ? -5.858 -12.406 -3.758 1.00 98.31 189 GLY A O 1
ATOM 1408 N N . ALA A 1 190 ? -7.558 -12.972 -2.416 1.00 98.38 190 ALA A N 1
ATOM 1409 C CA . ALA A 1 190 ? -7.752 -14.290 -3.018 1.00 98.38 190 ALA A CA 1
ATOM 1410 C C . ALA A 1 190 ? -8.144 -14.192 -4.502 1.00 98.38 190 ALA A C 1
ATOM 1412 O O . ALA A 1 190 ? -7.624 -14.939 -5.329 1.00 98.38 190 ALA A O 1
ATOM 1413 N N . ARG A 1 191 ? -9.020 -13.245 -4.865 1.00 98.50 191 ARG A N 1
ATOM 1414 C CA . ARG A 1 191 ? -9.396 -13.009 -6.269 1.00 98.50 191 ARG A CA 1
ATOM 1415 C C . ARG A 1 191 ? -8.215 -12.515 -7.102 1.00 98.50 191 ARG A C 1
ATOM 1417 O O . ARG A 1 191 ? -8.032 -13.007 -8.209 1.00 98.50 191 ARG A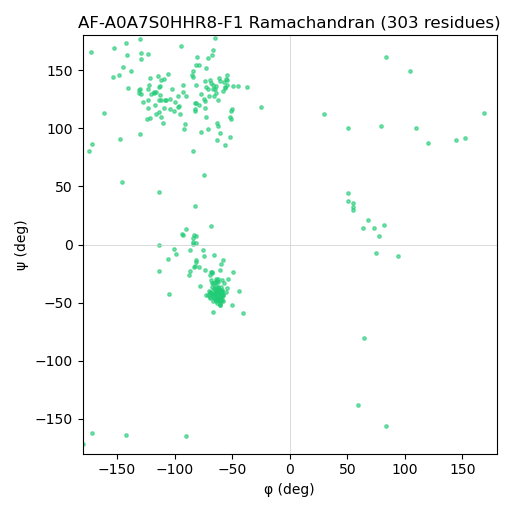 O 1
ATOM 1424 N N . VAL A 1 192 ? -7.398 -11.606 -6.563 1.00 98.38 192 VAL A N 1
ATOM 1425 C CA . VAL A 1 192 ? -6.164 -11.136 -7.219 1.00 98.38 192 VAL A CA 1
ATOM 1426 C C . VAL A 1 192 ? -5.199 -12.299 -7.437 1.00 98.38 192 VAL A C 1
ATOM 1428 O O . VAL A 1 192 ? -4.689 -12.464 -8.539 1.00 98.38 192 VAL A O 1
ATOM 1431 N N . ALA A 1 193 ? -4.993 -13.149 -6.427 1.00 97.12 193 ALA A N 1
ATOM 1432 C CA . ALA A 1 193 ? -4.129 -14.321 -6.543 1.00 97.12 193 ALA A CA 1
ATOM 1433 C C . ALA A 1 193 ? -4.625 -15.303 -7.619 1.00 97.12 193 ALA A C 1
ATOM 1435 O O . ALA A 1 193 ? -3.833 -15.776 -8.431 1.00 97.12 193 ALA A O 1
ATOM 1436 N N . VAL A 1 194 ? -5.936 -15.565 -7.682 1.00 97.56 194 VAL A N 1
ATOM 1437 C CA . VAL A 1 194 ? -6.540 -16.400 -8.735 1.00 97.56 194 VAL A CA 1
ATOM 1438 C C . VAL A 1 194 ? -6.369 -15.768 -10.118 1.00 97.56 194 VAL A C 1
ATOM 1440 O O . VAL A 1 194 ? -6.008 -16.470 -11.061 1.00 97.56 194 VAL A O 1
ATOM 1443 N N . ALA A 1 195 ? -6.605 -14.461 -10.257 1.00 97.19 195 ALA A N 1
ATOM 1444 C CA . ALA A 1 195 ? -6.413 -13.750 -11.520 1.00 97.19 195 ALA A CA 1
ATOM 1445 C C . ALA A 1 195 ? -4.945 -13.801 -11.977 1.00 97.19 195 ALA A C 1
ATOM 1447 O O . ALA A 1 195 ? -4.678 -14.101 -13.138 1.00 97.19 195 ALA A O 1
ATOM 1448 N N . LEU A 1 196 ? -4.001 -13.611 -11.052 1.00 94.75 196 LEU A N 1
ATOM 1449 C CA . LEU A 1 196 ? -2.565 -13.702 -11.311 1.00 94.75 196 LEU A CA 1
ATOM 1450 C C . LEU A 1 196 ? -2.143 -15.114 -11.738 1.00 94.75 196 LEU A C 1
ATOM 1452 O O . LEU A 1 196 ? -1.350 -15.258 -12.659 1.00 94.75 196 LEU A O 1
ATOM 1456 N N . MET A 1 197 ? -2.697 -16.159 -11.117 1.00 93.62 197 MET A N 1
ATOM 1457 C CA . MET A 1 197 ? -2.439 -17.548 -11.518 1.00 93.62 197 MET A CA 1
ATOM 1458 C C . MET A 1 197 ? -2.939 -17.849 -12.936 1.00 93.62 197 MET A C 1
ATOM 1460 O O . MET A 1 197 ? -2.267 -18.553 -13.686 1.00 93.62 197 MET A O 1
ATOM 1464 N N . LYS A 1 198 ? -4.099 -17.303 -13.323 1.00 92.81 198 LYS A N 1
ATOM 1465 C CA . LYS A 1 198 ? -4.671 -17.487 -14.668 1.00 92.81 198 LYS A CA 1
ATOM 1466 C C . LYS A 1 198 ? -3.860 -16.809 -15.775 1.00 92.81 198 LYS A C 1
ATOM 1468 O O . LYS A 1 198 ? -3.941 -17.253 -16.913 1.00 92.81 198 LYS A O 1
ATOM 1473 N N . MET A 1 199 ? -3.089 -15.768 -15.458 1.00 85.75 199 MET A N 1
ATOM 1474 C CA . MET A 1 199 ? -2.216 -15.079 -16.421 1.00 85.75 199 MET A CA 1
ATOM 1475 C C . MET A 1 199 ? -0.945 -15.871 -16.768 1.00 85.75 199 MET A C 1
ATOM 1477 O O . MET A 1 199 ? -0.197 -15.463 -17.650 1.00 85.75 199 MET A O 1
ATOM 1481 N N . GLY A 1 200 ? -0.720 -17.017 -16.117 1.00 70.19 200 GLY A N 1
ATOM 1482 C CA . GLY A 1 200 ? 0.511 -17.790 -16.237 1.00 70.19 200 GLY A CA 1
ATOM 1483 C C . GLY A 1 200 ? 1.604 -17.266 -15.307 1.00 70.19 200 GLY A C 1
ATOM 1484 O O . GLY A 1 200 ? 1.543 -16.152 -14.782 1.00 70.19 200 GLY A O 1
ATOM 1485 N N . GLN A 1 201 ? 2.616 -18.095 -15.048 1.00 58.09 201 GLN A N 1
ATOM 1486 C CA . GLN A 1 201 ? 3.821 -17.586 -14.403 1.00 58.09 201 GLN A CA 1
ATOM 1487 C C . GLN A 1 201 ? 4.552 -16.699 -15.420 1.00 58.09 201 GLN A C 1
ATOM 1489 O O . GLN A 1 201 ? 4.797 -17.166 -16.534 1.00 58.09 201 GLN A O 1
ATOM 1494 N N . PRO A 1 202 ? 4.907 -15.444 -15.086 1.00 53.06 202 PRO A N 1
ATOM 1495 C CA . PRO A 1 202 ? 5.937 -14.765 -15.847 1.00 53.06 202 PRO A CA 1
ATOM 1496 C C . PRO A 1 202 ? 7.172 -15.664 -15.802 1.00 53.06 202 PRO A C 1
ATOM 1498 O O . PRO A 1 202 ? 7.503 -16.213 -14.748 1.00 53.06 202 PRO A O 1
ATOM 1501 N N . SER A 1 203 ? 7.807 -15.855 -16.956 1.00 47.28 203 SER A N 1
ATOM 1502 C CA . SER A 1 203 ? 9.166 -16.385 -17.018 1.00 47.28 203 SER A CA 1
ATOM 1503 C C . SER A 1 203 ? 10.002 -15.673 -15.960 1.00 47.28 203 SER A C 1
ATOM 1505 O O . SER A 1 203 ? 9.846 -14.456 -15.818 1.00 47.28 203 SER A O 1
ATOM 1507 N N . ASP A 1 204 ? 10.828 -16.423 -15.220 1.00 43.72 204 ASP A N 1
ATOM 1508 C CA . ASP A 1 204 ? 11.781 -15.855 -14.263 1.00 43.72 204 ASP A CA 1
ATOM 1509 C C . ASP A 1 204 ? 12.355 -14.550 -14.831 1.00 43.72 204 ASP A C 1
ATOM 1511 O O . ASP A 1 204 ? 12.684 -14.522 -16.028 1.00 43.72 204 ASP A O 1
ATOM 1515 N N . PRO A 1 205 ? 12.459 -13.470 -14.029 1.00 41.56 205 PRO A N 1
ATOM 1516 C CA . PRO A 1 205 ? 13.107 -12.257 -14.504 1.00 41.56 205 PRO A CA 1
ATOM 1517 C C . PRO A 1 205 ? 14.446 -12.672 -15.119 1.00 41.56 205 PRO A C 1
ATOM 1519 O O . PRO A 1 205 ? 15.111 -13.540 -14.533 1.00 41.56 205 PRO A O 1
ATOM 1522 N N . PRO A 1 206 ? 14.835 -12.131 -16.293 1.00 37.22 206 PRO A N 1
ATOM 1523 C CA . PRO A 1 206 ? 16.123 -12.461 -16.881 1.00 37.22 206 PRO A CA 1
ATOM 1524 C C . PRO A 1 206 ? 17.146 -12.271 -15.774 1.00 37.22 206 PRO A C 1
ATOM 1526 O O . PRO A 1 206 ? 17.226 -11.188 -15.188 1.00 37.22 206 PRO A O 1
ATOM 1529 N N . ARG A 1 207 ? 17.813 -13.367 -15.382 1.00 31.73 207 ARG A N 1
ATOM 1530 C CA . ARG A 1 207 ? 18.780 -13.335 -14.288 1.00 31.73 207 ARG A CA 1
ATOM 1531 C C . ARG A 1 207 ? 19.730 -12.200 -14.628 1.00 31.73 207 ARG A C 1
ATOM 1533 O O . ARG A 1 207 ? 20.491 -12.329 -15.583 1.00 31.73 207 ARG A O 1
ATOM 1540 N N . ALA A 1 208 ? 19.668 -11.102 -13.871 1.00 37.03 208 ALA A N 1
ATOM 1541 C CA . ALA A 1 208 ? 20.729 -10.115 -13.885 1.00 37.03 208 ALA A CA 1
ATOM 1542 C C . ALA A 1 208 ? 21.997 -10.928 -13.660 1.00 37.03 208 ALA A C 1
ATOM 1544 O O . ALA A 1 208 ? 22.090 -11.624 -12.647 1.00 37.03 208 ALA A O 1
ATOM 1545 N N . SER A 1 209 ? 22.867 -10.959 -14.664 1.00 33.41 209 SER A N 1
ATOM 1546 C CA . SER A 1 209 ? 24.032 -11.826 -14.743 1.00 33.41 209 SER A CA 1
ATOM 1547 C C . SER A 1 209 ? 24.864 -11.696 -13.468 1.00 33.41 209 SER A C 1
ATOM 1549 O O . SER A 1 209 ? 25.702 -10.806 -13.341 1.00 33.41 209 SER A O 1
ATOM 1551 N N . GLN A 1 210 ? 24.610 -12.564 -12.491 1.00 31.94 210 GLN A N 1
ATOM 1552 C CA . GLN A 1 210 ? 25.450 -12.725 -11.320 1.00 31.94 210 GLN A CA 1
ATOM 1553 C C . GLN A 1 210 ? 26.471 -13.807 -11.645 1.00 31.94 210 GLN A C 1
ATOM 1555 O O . GLN A 1 210 ? 26.162 -14.995 -11.620 1.00 31.94 210 GLN A O 1
ATOM 1560 N N . GLY A 1 211 ? 27.690 -13.347 -11.924 1.00 30.30 211 GLY A N 1
ATOM 1561 C CA . GLY A 1 211 ? 28.919 -14.112 -11.754 1.00 30.30 211 GLY A CA 1
ATOM 1562 C C . GLY A 1 211 ? 29.612 -14.550 -13.041 1.00 30.30 211 GLY A C 1
ATOM 1563 O O . GLY A 1 211 ? 29.317 -15.612 -13.572 1.00 30.30 211 GLY A O 1
ATOM 1564 N N . LEU A 1 212 ? 30.656 -13.816 -13.426 1.00 30.62 212 LEU A N 1
ATOM 1565 C CA . LEU A 1 212 ? 31.908 -14.458 -13.821 1.00 30.62 212 LEU A CA 1
ATOM 1566 C C . LEU A 1 212 ? 33.019 -13.885 -12.941 1.00 30.62 212 LEU A C 1
ATOM 1568 O O . LEU A 1 212 ? 33.388 -12.715 -13.035 1.00 30.62 212 LEU A O 1
ATOM 1572 N N . GLY A 1 213 ? 33.494 -14.730 -12.029 1.00 27.73 213 GLY A N 1
ATOM 1573 C CA . GLY A 1 213 ? 34.818 -14.586 -11.457 1.00 27.73 213 GLY A CA 1
ATOM 1574 C C . GLY A 1 213 ? 35.878 -14.854 -12.524 1.00 27.73 213 GLY A C 1
ATOM 1575 O O . GLY A 1 213 ? 35.591 -15.414 -13.578 1.00 27.73 213 GLY A O 1
ATOM 1576 N N . ALA A 1 214 ? 37.090 -14.407 -12.206 1.00 36.56 214 ALA A N 1
ATOM 1577 C CA . ALA A 1 214 ? 38.331 -14.536 -12.958 1.00 36.56 214 ALA A CA 1
ATOM 1578 C C . ALA A 1 214 ? 38.406 -15.732 -13.934 1.00 36.56 214 ALA A C 1
ATOM 1580 O O . ALA A 1 214 ? 38.407 -16.890 -13.524 1.00 36.56 214 ALA A O 1
ATOM 1581 N N . GLY A 1 215 ? 38.555 -15.426 -15.223 1.00 27.42 215 GLY A N 1
ATOM 1582 C CA . GLY A 1 215 ? 38.853 -16.389 -16.283 1.00 27.42 215 GLY A CA 1
ATOM 1583 C C . GLY A 1 215 ? 38.668 -15.724 -17.643 1.00 27.42 215 GLY A C 1
ATOM 1584 O O . GLY A 1 215 ? 37.566 -15.303 -17.966 1.00 27.42 215 GLY A O 1
ATOM 1585 N N . GLY A 1 216 ? 39.761 -15.538 -18.384 1.00 33.16 216 GLY A N 1
ATOM 1586 C CA . GLY A 1 216 ? 39.791 -14.771 -19.629 1.00 33.16 216 GLY A CA 1
ATOM 1587 C C . GLY A 1 216 ? 39.006 -15.383 -20.793 1.00 33.16 216 GLY A C 1
ATOM 1588 O O . GLY A 1 216 ? 38.652 -16.558 -20.775 1.00 33.16 216 GLY A O 1
ATOM 1589 N N . GLY A 1 217 ? 38.813 -14.563 -21.828 1.00 28.23 217 GLY A N 1
ATOM 1590 C CA . GLY A 1 217 ? 38.283 -14.979 -23.128 1.00 28.23 217 GLY A CA 1
ATOM 1591 C C . GLY A 1 217 ? 36.989 -14.269 -23.517 1.00 28.23 217 GLY A C 1
ATOM 1592 O O . GLY A 1 217 ? 35.905 -14.746 -23.219 1.00 28.23 217 GLY A O 1
ATOM 1593 N N . ASP A 1 218 ? 37.151 -13.114 -24.158 1.00 36.12 218 ASP A N 1
ATOM 1594 C CA . ASP A 1 218 ? 36.431 -12.655 -25.354 1.00 36.12 218 ASP A CA 1
ATOM 1595 C C . ASP A 1 218 ? 34.974 -13.118 -25.623 1.00 36.12 218 ASP A C 1
ATOM 1597 O O . ASP A 1 218 ? 34.724 -14.274 -25.968 1.00 36.12 218 ASP A O 1
ATOM 1601 N N . ASN A 1 219 ? 34.038 -12.156 -25.536 1.00 30.67 219 ASN A N 1
ATOM 1602 C CA . ASN A 1 219 ? 32.964 -11.819 -26.499 1.00 30.67 219 ASN A CA 1
ATOM 1603 C C . ASN A 1 219 ? 31.759 -11.182 -25.782 1.00 30.67 219 ASN A C 1
ATOM 1605 O O . ASN A 1 219 ? 30.830 -11.857 -25.329 1.00 30.67 219 ASN A O 1
ATOM 1609 N N . GLY A 1 220 ? 31.764 -9.850 -25.691 1.00 34.03 220 GLY A N 1
ATOM 1610 C CA . GLY A 1 220 ? 30.637 -9.071 -25.186 1.00 34.03 220 GLY A CA 1
ATOM 1611 C C . GLY A 1 220 ? 29.487 -9.036 -26.191 1.00 34.03 220 GLY A C 1
ATOM 1612 O O . GLY A 1 220 ? 29.576 -8.362 -27.210 1.00 34.03 220 GLY A O 1
ATOM 1613 N N . ARG A 1 221 ? 28.375 -9.711 -25.883 1.00 33.62 221 ARG A N 1
ATOM 1614 C CA . ARG A 1 221 ? 27.077 -9.445 -26.523 1.00 33.62 221 ARG A CA 1
ATOM 1615 C C . ARG A 1 221 ? 26.394 -8.284 -25.800 1.00 33.62 221 ARG A C 1
ATOM 1617 O O . ARG A 1 221 ? 25.558 -8.496 -24.928 1.00 33.62 221 ARG A O 1
ATOM 1624 N N . GLY A 1 222 ? 26.807 -7.065 -26.132 1.00 33.88 222 GLY A N 1
ATOM 1625 C CA . GLY A 1 222 ? 25.971 -5.875 -25.967 1.00 33.88 222 GLY A CA 1
ATOM 1626 C C . GLY A 1 222 ? 25.048 -5.744 -27.179 1.00 33.88 222 GLY A C 1
ATOM 1627 O O . GLY A 1 222 ? 25.424 -6.171 -28.270 1.00 33.88 222 GLY A O 1
ATOM 1628 N N . PHE A 1 223 ? 23.849 -5.18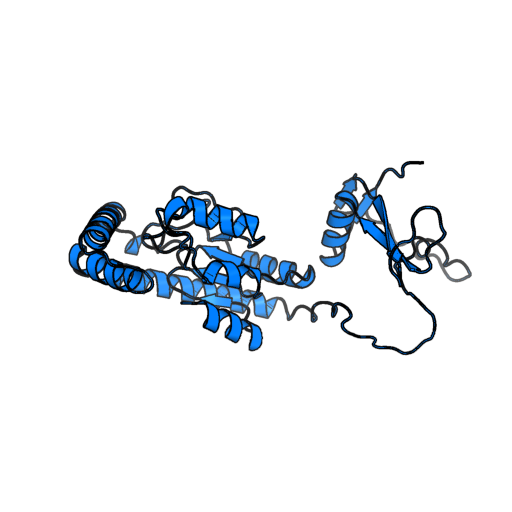5 -26.995 1.00 35.53 223 PHE A N 1
ATOM 1629 C CA . PHE A 1 223 ? 22.950 -4.837 -28.100 1.00 35.53 223 PHE A CA 1
ATOM 1630 C C . PHE A 1 223 ? 23.646 -3.811 -29.005 1.00 35.53 223 PHE A C 1
ATOM 1632 O O . PHE A 1 223 ? 23.679 -2.616 -28.716 1.00 35.53 223 PHE A O 1
ATOM 1639 N N . GLY A 1 224 ? 24.261 -4.304 -30.078 1.00 29.53 224 GLY A N 1
ATOM 1640 C CA . GLY A 1 224 ? 24.788 -3.486 -31.154 1.00 29.53 224 GLY A CA 1
ATOM 1641 C C . GLY A 1 224 ? 23.635 -2.941 -31.984 1.00 29.53 224 GLY A C 1
ATOM 1642 O O . GLY A 1 224 ? 22.718 -3.667 -32.361 1.00 29.53 224 GLY A O 1
ATOM 1643 N N . ILE A 1 225 ? 23.719 -1.662 -32.319 1.00 40.84 225 ILE A N 1
ATOM 1644 C CA . ILE A 1 225 ? 22.773 -0.910 -33.157 1.00 40.84 225 ILE A CA 1
ATOM 1645 C C . ILE A 1 225 ? 22.811 -1.380 -34.636 1.00 40.84 225 ILE A C 1
ATOM 1647 O O . ILE A 1 225 ? 22.336 -0.691 -35.531 1.00 40.84 225 ILE A O 1
ATOM 1651 N N . SER A 1 226 ? 23.394 -2.551 -34.918 1.00 32.47 226 SER A N 1
ATOM 1652 C CA . SER A 1 226 ? 23.700 -3.059 -36.259 1.00 32.47 226 SER A CA 1
ATOM 1653 C C . SER A 1 226 ? 22.904 -4.300 -36.683 1.00 32.47 226 SER A C 1
ATOM 1655 O O . SER A 1 226 ? 23.068 -4.744 -37.811 1.00 32.47 226 SER A O 1
ATOM 1657 N N . GLU A 1 227 ? 22.007 -4.855 -35.861 1.00 37.06 227 GLU A N 1
ATOM 1658 C CA . GLU A 1 227 ? 21.170 -6.004 -36.281 1.00 37.06 227 GLU A CA 1
ATOM 1659 C C . GLU A 1 227 ? 19.826 -5.611 -36.934 1.00 37.06 227 GLU A C 1
ATOM 1661 O O . GLU A 1 227 ? 18.964 -6.459 -37.152 1.00 37.06 227 GLU A O 1
ATOM 1666 N N . LEU A 1 228 ? 19.647 -4.341 -37.319 1.00 42.56 228 LEU A N 1
ATOM 1667 C CA . LEU A 1 228 ? 18.460 -3.867 -38.052 1.00 42.56 228 LEU A CA 1
ATOM 1668 C C . LEU A 1 228 ? 18.599 -3.857 -39.583 1.00 42.56 228 LEU A C 1
ATOM 1670 O O . LEU A 1 228 ? 17.702 -3.380 -40.278 1.00 42.56 228 LEU A O 1
ATOM 1674 N N . GLY A 1 229 ? 19.660 -4.430 -40.146 1.00 37.44 229 GLY A N 1
ATOM 1675 C CA . GLY A 1 229 ? 19.769 -4.515 -41.596 1.00 37.44 229 GLY A CA 1
ATOM 1676 C C . GLY A 1 229 ? 20.927 -5.366 -42.060 1.00 37.44 229 GLY A C 1
ATOM 1677 O O . GLY A 1 229 ? 21.980 -4.821 -42.328 1.00 37.44 229 GLY A O 1
ATOM 1678 N N . GLU A 1 230 ? 20.709 -6.678 -42.171 1.00 37.78 230 GLU A N 1
ATOM 1679 C CA . GLU A 1 230 ? 21.343 -7.542 -43.179 1.00 37.78 230 GLU A CA 1
ATOM 1680 C C . GLU A 1 230 ? 20.755 -8.962 -43.087 1.00 37.78 230 GLU A C 1
ATOM 1682 O O . GLU A 1 230 ? 21.310 -9.892 -42.508 1.00 37.78 230 GLU A O 1
ATOM 1687 N N . ARG A 1 231 ? 19.576 -9.144 -43.686 1.00 33.28 231 ARG A N 1
ATOM 1688 C CA . ARG A 1 231 ? 19.199 -10.430 -44.284 1.00 33.28 231 ARG A CA 1
ATOM 1689 C C . ARG A 1 231 ? 18.691 -10.160 -45.687 1.00 33.28 231 ARG A C 1
ATOM 1691 O O . ARG A 1 231 ? 17.531 -9.824 -45.889 1.00 33.28 231 ARG A O 1
ATOM 1698 N N . GLY A 1 232 ? 19.606 -10.290 -46.638 1.00 30.45 232 GLY A N 1
ATOM 1699 C CA . GLY A 1 232 ? 19.330 -10.278 -48.062 1.00 30.45 232 GLY A CA 1
ATOM 1700 C C . GLY A 1 232 ? 20.318 -11.184 -48.781 1.00 30.45 232 GLY A C 1
ATOM 1701 O O . GLY A 1 232 ? 21.392 -10.749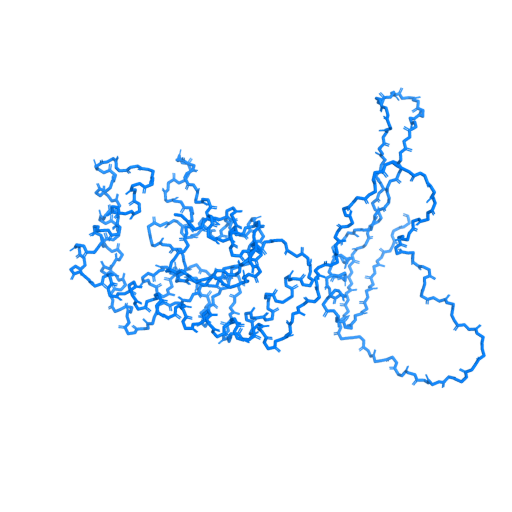 -49.174 1.00 30.45 232 GLY A O 1
ATOM 1702 N N . SER A 1 233 ? 19.958 -12.453 -48.945 1.00 33.81 233 SER A N 1
ATOM 1703 C CA . SER A 1 233 ? 20.110 -13.136 -50.233 1.00 33.81 233 SER A CA 1
ATOM 1704 C C . SER A 1 233 ? 19.228 -14.382 -50.261 1.00 33.81 233 SER A C 1
ATOM 1706 O O . SER A 1 233 ? 19.451 -15.347 -49.540 1.00 33.81 233 SER A O 1
ATOM 1708 N N . GLU A 1 234 ? 18.233 -14.279 -51.143 1.00 39.19 234 GLU A N 1
ATOM 1709 C CA . GLU A 1 234 ? 17.537 -15.356 -51.853 1.00 39.19 234 GLU A CA 1
ATOM 1710 C C . GLU A 1 234 ? 16.446 -16.135 -51.096 1.00 39.19 234 GLU A C 1
ATOM 1712 O O . GLU A 1 234 ? 16.703 -17.063 -50.337 1.00 39.19 234 GLU A O 1
ATOM 1717 N N . GLY A 1 235 ? 15.189 -15.782 -51.403 1.00 32.34 235 GLY A N 1
ATOM 1718 C CA . GLY A 1 235 ? 14.013 -16.615 -51.138 1.00 32.34 235 GLY A CA 1
ATOM 1719 C C . GLY A 1 235 ? 12.769 -15.822 -50.739 1.00 32.34 235 GLY A C 1
ATOM 1720 O O . GLY A 1 235 ? 12.559 -15.595 -49.558 1.00 32.34 235 GLY A O 1
ATOM 1721 N N . GLU A 1 236 ? 11.974 -15.431 -51.740 1.00 33.53 236 GLU A N 1
ATOM 1722 C CA . GLU A 1 236 ? 10.541 -15.075 -51.683 1.00 33.53 236 GLU A CA 1
ATOM 1723 C C . GLU A 1 236 ? 10.083 -14.049 -50.619 1.00 33.53 236 GLU A C 1
ATOM 1725 O O . GLU A 1 236 ? 9.812 -14.355 -49.461 1.00 33.53 236 GLU A O 1
ATOM 1730 N N . GLU A 1 237 ? 9.904 -12.801 -51.071 1.00 34.53 237 GLU A N 1
ATOM 1731 C CA . GLU A 1 237 ? 9.245 -11.719 -50.332 1.00 34.53 237 GLU A CA 1
ATOM 1732 C C . GLU A 1 237 ? 7.767 -12.038 -50.048 1.00 34.53 237 GLU A C 1
ATOM 1734 O O . GLU A 1 237 ? 6.854 -11.638 -50.777 1.00 34.53 237 GLU A O 1
ATOM 1739 N N . GLU A 1 238 ? 7.499 -12.681 -48.918 1.00 36.81 238 GLU A N 1
ATOM 1740 C CA . GLU A 1 238 ? 6.222 -12.509 -48.242 1.00 36.81 238 GLU A CA 1
ATOM 1741 C C . GLU A 1 238 ? 6.211 -11.094 -47.641 1.00 36.81 238 GLU A C 1
ATOM 1743 O O . GLU A 1 238 ? 6.826 -10.819 -46.608 1.00 36.81 238 GLU A O 1
ATOM 1748 N N . LYS A 1 239 ? 5.555 -10.154 -48.340 1.00 36.97 239 LYS A N 1
ATOM 1749 C CA . LYS A 1 239 ? 5.251 -8.799 -47.852 1.00 36.97 239 LYS A CA 1
ATOM 1750 C C . LYS A 1 239 ? 4.472 -8.888 -46.537 1.00 36.97 239 LYS A C 1
ATOM 1752 O O . LYS A 1 239 ? 3.244 -8.803 -46.512 1.00 36.97 239 LYS A O 1
ATOM 1757 N N . THR A 1 240 ? 5.191 -8.993 -45.429 1.00 40.81 240 THR A N 1
ATOM 1758 C CA . THR A 1 240 ? 4.675 -8.657 -44.109 1.00 40.81 240 THR A CA 1
ATOM 1759 C C . THR A 1 240 ? 4.354 -7.169 -44.145 1.00 40.81 240 THR A C 1
ATOM 1761 O O . THR A 1 240 ? 5.234 -6.310 -44.192 1.00 40.81 240 THR A O 1
ATOM 1764 N N . ARG A 1 241 ? 3.058 -6.852 -44.223 1.00 43.16 241 ARG A N 1
ATOM 1765 C CA . ARG A 1 241 ? 2.553 -5.499 -43.984 1.00 43.16 241 ARG A CA 1
ATOM 1766 C C . ARG A 1 241 ? 3.130 -5.053 -42.642 1.00 43.16 241 ARG A C 1
ATOM 1768 O O . ARG A 1 241 ? 2.711 -5.577 -41.616 1.00 43.16 241 ARG A O 1
ATOM 1775 N N . ARG A 1 242 ? 4.092 -4.124 -42.649 1.00 51.75 242 ARG A N 1
ATOM 1776 C CA . ARG A 1 242 ? 4.441 -3.370 -41.444 1.00 51.75 242 ARG A CA 1
ATOM 1777 C C . ARG A 1 242 ? 3.183 -2.597 -41.074 1.00 51.75 242 ARG A C 1
ATOM 1779 O O . ARG A 1 242 ? 2.810 -1.662 -41.776 1.00 51.75 242 ARG A O 1
ATOM 1786 N N . THR A 1 243 ? 2.461 -3.098 -40.082 1.00 63.06 243 THR A N 1
ATOM 1787 C CA . THR A 1 243 ? 1.398 -2.346 -39.430 1.00 63.06 243 THR A CA 1
ATOM 1788 C C . THR A 1 243 ? 2.026 -1.112 -38.801 1.00 63.06 243 THR A C 1
ATOM 1790 O O . THR A 1 243 ? 3.173 -1.167 -38.354 1.00 63.06 243 THR A O 1
ATOM 1793 N N . ASP A 1 244 ? 1.308 0.009 -38.826 1.00 74.62 244 ASP A N 1
ATOM 1794 C CA . ASP A 1 244 ? 1.742 1.191 -38.090 1.00 74.62 244 ASP A CA 1
ATOM 1795 C C . ASP A 1 244 ? 1.922 0.810 -36.610 1.00 74.62 244 ASP A C 1
ATOM 1797 O O . ASP A 1 244 ? 1.077 0.082 -36.076 1.00 74.62 244 ASP A O 1
ATOM 1801 N N . PRO A 1 245 ? 3.017 1.246 -35.963 1.00 77.69 245 PRO A N 1
ATOM 1802 C CA . PRO A 1 245 ? 3.302 0.884 -34.581 1.00 77.69 245 PRO A CA 1
ATOM 1803 C C . PRO A 1 245 ? 2.180 1.379 -33.666 1.00 77.69 245 PRO A C 1
ATOM 1805 O O . PRO A 1 245 ? 1.688 2.499 -33.824 1.00 77.69 245 PRO A O 1
ATOM 1808 N N . GLU A 1 246 ? 1.804 0.569 -32.676 1.00 85.75 246 GLU A N 1
ATOM 1809 C CA . GLU A 1 246 ? 0.759 0.930 -31.710 1.00 85.75 246 GLU A CA 1
ATOM 1810 C C . GLU A 1 246 ? 1.180 2.128 -30.841 1.00 85.75 246 GLU A C 1
ATOM 1812 O O . GLU A 1 246 ? 0.352 2.969 -30.485 1.00 85.75 246 GLU A O 1
ATOM 1817 N N . VAL A 1 247 ? 2.481 2.246 -30.541 1.00 89.56 247 VAL A N 1
ATOM 1818 C CA . VAL A 1 247 ? 3.043 3.347 -29.750 1.00 89.56 247 VAL A CA 1
ATOM 1819 C C . VAL A 1 247 ? 4.237 3.991 -30.457 1.00 89.56 247 VAL A C 1
ATOM 1821 O O . VAL A 1 247 ? 5.200 3.328 -30.833 1.00 89.56 247 VAL A O 1
ATOM 1824 N N . VAL A 1 248 ? 4.219 5.320 -30.578 1.00 92.56 248 VAL A N 1
ATOM 1825 C CA . VAL A 1 248 ? 5.365 6.107 -31.057 1.00 92.56 248 VAL A CA 1
ATOM 1826 C C . VAL A 1 248 ? 5.983 6.868 -29.889 1.00 92.56 248 VAL A C 1
ATOM 1828 O O . VAL A 1 248 ? 5.303 7.643 -29.216 1.00 92.56 248 VAL A O 1
ATOM 1831 N N . ILE A 1 249 ? 7.282 6.675 -29.665 1.00 89.94 249 ILE A N 1
ATOM 1832 C CA . ILE A 1 249 ? 8.063 7.400 -28.659 1.00 89.94 249 ILE A CA 1
ATOM 1833 C C . ILE A 1 249 ? 8.993 8.371 -29.375 1.00 89.94 249 ILE A C 1
ATOM 1835 O O . ILE A 1 249 ? 9.815 7.963 -30.193 1.00 89.94 249 ILE A O 1
ATOM 1839 N N . VAL A 1 250 ? 8.903 9.650 -29.018 1.00 92.38 250 VAL A N 1
ATOM 1840 C CA . VAL A 1 250 ? 9.852 10.686 -29.438 1.00 92.38 250 VAL A CA 1
ATOM 1841 C C . VAL A 1 250 ? 10.543 11.212 -28.185 1.00 92.38 250 VAL A C 1
ATOM 1843 O O . VAL A 1 250 ? 9.895 11.814 -27.330 1.00 92.38 250 VAL A O 1
ATOM 1846 N N . GLY A 1 251 ? 11.842 10.958 -28.033 1.00 89.56 251 GLY A N 1
ATOM 1847 C CA . GLY A 1 251 ? 12.562 11.323 -26.813 1.00 89.56 251 GLY A CA 1
ATOM 1848 C C . GLY A 1 251 ? 14.066 11.100 -26.902 1.00 89.56 251 GLY A C 1
ATOM 1849 O O . GLY A 1 251 ? 14.546 10.436 -27.809 1.00 89.56 251 GLY A O 1
ATOM 1850 N N . GLY A 1 252 ? 14.812 11.668 -25.955 1.00 87.19 252 GLY A N 1
ATOM 1851 C CA . GLY A 1 252 ? 16.273 11.598 -25.953 1.00 87.19 252 GLY A CA 1
ATOM 1852 C C . GLY A 1 252 ? 16.828 10.226 -25.559 1.00 87.19 252 GLY A C 1
ATOM 1853 O O . GLY A 1 252 ? 16.339 9.589 -24.619 1.00 87.19 252 GLY A O 1
ATOM 1854 N N . CYS A 1 253 ? 17.891 9.835 -26.253 1.00 86.50 253 CYS A N 1
ATOM 1855 C CA . CYS A 1 253 ? 18.767 8.699 -26.002 1.00 86.50 253 CYS A CA 1
ATOM 1856 C C . CYS A 1 253 ? 20.200 9.232 -25.867 1.00 86.50 253 CYS A C 1
ATOM 1858 O O . CYS A 1 253 ? 20.622 10.056 -26.676 1.00 86.50 253 CYS A O 1
ATOM 1860 N N . VAL A 1 254 ? 20.940 8.796 -24.851 1.00 86.12 254 VAL A N 1
ATOM 1861 C CA . VAL A 1 254 ? 22.305 9.262 -24.565 1.00 86.12 254 VAL A CA 1
ATOM 1862 C C . VAL A 1 254 ? 23.213 8.052 -24.381 1.00 86.12 254 VAL A C 1
ATOM 1864 O O . VAL A 1 254 ? 22.845 7.121 -23.672 1.00 86.12 254 VAL A O 1
ATOM 1867 N N . GLU A 1 255 ? 24.390 8.056 -25.002 1.00 85.69 255 GLU A N 1
ATOM 1868 C CA . GLU A 1 255 ? 25.442 7.074 -24.711 1.00 85.69 255 GLU A CA 1
ATOM 1869 C C . GLU A 1 255 ? 26.201 7.520 -23.452 1.00 85.69 255 GLU A C 1
ATOM 1871 O O . GLU A 1 255 ? 26.739 8.626 -23.399 1.00 85.69 255 GLU A O 1
ATOM 1876 N N . ASP A 1 256 ? 26.223 6.676 -22.423 1.00 82.25 256 ASP A N 1
ATOM 1877 C CA . ASP A 1 256 ? 26.989 6.890 -21.198 1.00 82.25 256 ASP A CA 1
ATOM 1878 C C . ASP A 1 256 ? 28.318 6.133 -21.285 1.00 82.25 256 ASP A C 1
ATOM 1880 O O . ASP A 1 256 ? 28.350 4.933 -21.569 1.00 82.25 256 ASP A O 1
ATOM 1884 N N . ILE A 1 257 ? 29.428 6.828 -21.039 1.00 86.38 257 ILE A N 1
ATOM 1885 C CA . ILE A 1 257 ? 30.781 6.272 -21.117 1.00 86.38 257 ILE A CA 1
ATOM 1886 C C . ILE A 1 257 ? 31.447 6.438 -19.754 1.00 86.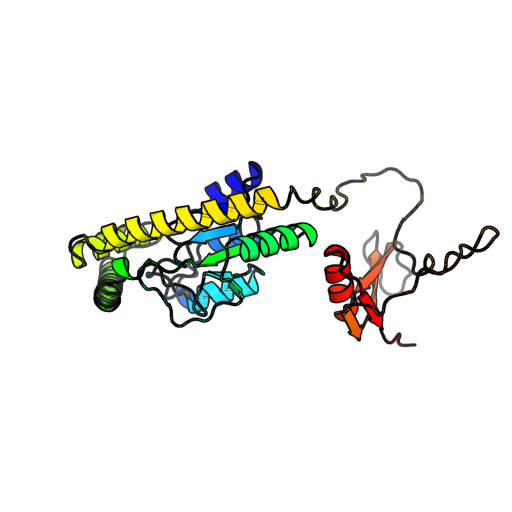38 257 ILE A C 1
ATOM 1888 O O . ILE A 1 257 ? 31.851 7.530 -19.358 1.00 86.38 257 ILE A O 1
ATOM 1892 N N . GLN A 1 258 ? 31.623 5.326 -19.049 1.00 85.44 258 GLN A N 1
ATOM 1893 C CA . GLN A 1 258 ? 32.208 5.289 -17.715 1.00 85.44 258 GLN A CA 1
ATOM 1894 C C . GLN A 1 258 ? 33.598 4.651 -17.756 1.00 85.44 258 GLN A C 1
ATOM 1896 O O . GLN A 1 258 ? 33.760 3.476 -18.082 1.00 85.44 258 GLN A O 1
ATOM 1901 N N . GLY A 1 259 ? 34.623 5.421 -17.398 1.00 87.75 259 GLY A N 1
ATOM 1902 C CA . GLY A 1 259 ? 35.987 4.923 -17.230 1.00 87.75 259 GLY A CA 1
ATOM 1903 C C . GLY A 1 259 ? 36.265 4.526 -15.781 1.00 87.75 259 GLY A C 1
ATOM 1904 O O . GLY A 1 259 ? 36.029 5.309 -14.863 1.00 87.75 259 GLY A O 1
ATOM 1905 N N . LYS A 1 260 ? 36.823 3.334 -15.564 1.00 88.12 260 LYS A N 1
ATOM 1906 C CA . LYS A 1 260 ? 37.297 2.878 -14.252 1.00 88.12 260 LYS A CA 1
ATOM 1907 C C . LYS A 1 260 ? 38.773 2.506 -14.333 1.00 88.12 260 LYS A C 1
ATOM 1909 O O . LYS A 1 260 ? 39.135 1.572 -15.042 1.00 88.12 260 LYS A O 1
ATOM 1914 N N . SER A 1 261 ? 39.612 3.226 -13.588 1.00 89.06 261 SER A N 1
ATOM 1915 C CA . SER A 1 261 ? 41.033 2.893 -13.437 1.00 89.06 261 SER A CA 1
ATOM 1916 C C . SER A 1 261 ? 41.192 1.597 -12.642 1.00 89.06 261 SER A C 1
ATOM 1918 O O . SER A 1 261 ? 40.476 1.384 -11.659 1.00 89.06 261 SER A O 1
ATOM 1920 N N . SER A 1 262 ? 42.119 0.732 -13.056 1.00 86.62 262 SER A N 1
ATOM 1921 C CA . SER A 1 262 ? 42.470 -0.475 -12.294 1.00 86.62 262 SER A CA 1
ATOM 1922 C C . SER A 1 262 ? 43.285 -0.151 -11.042 1.00 86.62 262 SER A C 1
ATOM 1924 O O . SER A 1 262 ? 43.288 -0.927 -10.095 1.00 86.62 262 SER A O 1
ATOM 1926 N N . GLU A 1 263 ? 43.935 1.013 -11.033 1.00 86.06 263 GLU A N 1
ATOM 1927 C CA . GLU A 1 263 ? 44.830 1.475 -9.974 1.00 86.06 263 GLU A CA 1
ATOM 1928 C C . GLU A 1 263 ? 44.478 2.897 -9.515 1.00 86.06 263 GLU A C 1
ATOM 1930 O O . GLU A 1 263 ? 43.581 3.559 -10.053 1.00 86.06 263 GLU A O 1
ATOM 1935 N N . ARG A 1 264 ? 45.198 3.399 -8.509 1.00 86.88 264 ARG A N 1
ATOM 1936 C CA . ARG A 1 264 ? 45.058 4.784 -8.047 1.00 86.88 264 ARG A CA 1
ATOM 1937 C C . ARG A 1 264 ? 45.331 5.768 -9.192 1.00 86.88 264 ARG A C 1
ATOM 1939 O O . ARG A 1 264 ? 46.352 5.669 -9.862 1.00 86.88 264 ARG A O 1
ATOM 1946 N N . LEU A 1 265 ? 44.440 6.747 -9.359 1.00 88.38 265 LEU A N 1
ATOM 1947 C CA . LEU A 1 265 ? 44.554 7.762 -10.406 1.00 88.38 265 LEU A CA 1
ATOM 1948 C C . LEU A 1 265 ? 45.826 8.605 -10.242 1.00 88.38 265 LEU A C 1
ATOM 1950 O O . LEU A 1 265 ? 46.029 9.247 -9.208 1.00 88.38 265 LEU A O 1
ATOM 1954 N N . VAL A 1 266 ? 46.640 8.641 -11.295 1.00 87.88 266 VAL A N 1
ATOM 1955 C CA . VAL A 1 266 ? 47.770 9.556 -11.453 1.00 87.88 266 VAL A CA 1
ATOM 1956 C C . VAL A 1 266 ? 47.337 10.695 -12.372 1.00 87.88 266 VAL A C 1
ATOM 1958 O O . VAL A 1 266 ? 47.034 10.487 -13.550 1.00 87.88 266 VAL A O 1
ATOM 1961 N N . LEU A 1 267 ? 47.281 11.908 -11.821 1.00 86.94 267 LEU A N 1
ATOM 1962 C CA . LEU A 1 267 ? 46.907 13.112 -12.565 1.00 86.94 267 LEU A CA 1
ATOM 1963 C C . LEU A 1 267 ? 47.964 13.438 -13.630 1.00 86.94 267 LEU A C 1
ATOM 1965 O O . LEU A 1 267 ? 49.160 13.364 -13.363 1.00 86.94 267 LEU A O 1
ATOM 1969 N N . GLY A 1 268 ? 47.515 13.809 -14.832 1.00 85.38 268 GLY A N 1
ATOM 1970 C CA . GLY A 1 268 ? 48.398 14.164 -15.952 1.00 85.38 268 GLY A CA 1
ATOM 1971 C C . GLY A 1 268 ? 49.049 12.978 -16.675 1.00 85.38 268 GLY A C 1
ATOM 1972 O O . GLY A 1 268 ? 49.897 13.198 -17.534 1.00 85.38 268 GLY A O 1
ATOM 1973 N N . SER A 1 269 ? 48.661 11.738 -16.355 1.00 86.06 269 SER A N 1
ATOM 1974 C CA . SER A 1 269 ? 49.133 10.523 -17.030 1.00 86.06 269 SER A CA 1
ATOM 1975 C C . SER A 1 269 ? 47.969 9.698 -17.592 1.00 86.06 269 SER A C 1
ATOM 1977 O O . SER A 1 269 ? 46.814 9.874 -17.200 1.00 86.06 269 SER A O 1
ATOM 1979 N N . SER A 1 270 ? 48.276 8.770 -18.502 1.00 85.25 270 SER A N 1
ATOM 1980 C CA . SER A 1 270 ? 47.330 7.731 -18.922 1.00 85.25 270 SER A CA 1
ATOM 1981 C C . SER A 1 270 ? 47.212 6.682 -17.818 1.00 85.25 270 SER A C 1
ATOM 1983 O O . SER A 1 270 ? 48.218 6.125 -17.380 1.00 85.25 270 SER A O 1
ATOM 1985 N N . ASN A 1 271 ? 45.987 6.418 -17.366 1.00 87.38 271 ASN A N 1
ATOM 1986 C CA . ASN A 1 271 ? 45.707 5.440 -16.318 1.00 87.38 271 ASN A CA 1
ATOM 1987 C C . ASN A 1 271 ? 45.115 4.177 -16.963 1.00 87.38 271 ASN A C 1
ATOM 1989 O O . ASN A 1 271 ? 44.039 4.271 -17.558 1.00 87.38 271 ASN A O 1
ATOM 1993 N N . PRO A 1 272 ? 45.788 3.014 -16.882 1.00 87.31 272 PRO A N 1
ATOM 1994 C CA . PRO A 1 272 ? 45.217 1.752 -17.335 1.00 87.31 272 PRO A CA 1
ATOM 1995 C C . PRO A 1 272 ? 43.896 1.463 -16.615 1.00 87.31 272 PRO A C 1
ATOM 1997 O O . PRO A 1 272 ? 43.749 1.710 -15.417 1.00 87.31 272 PRO A O 1
ATOM 2000 N N . GLY A 1 273 ? 42.915 0.950 -17.349 1.00 89.44 273 GLY A N 1
ATOM 2001 C 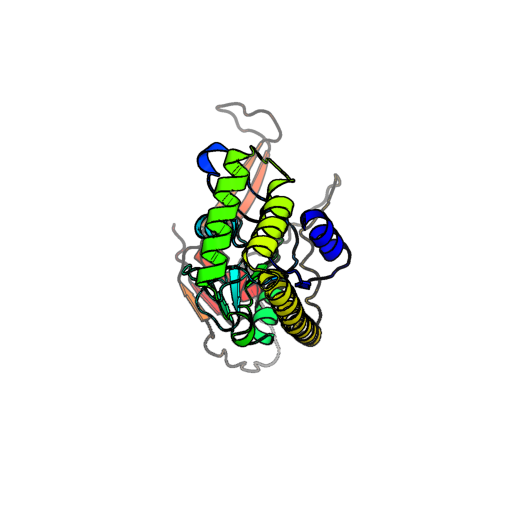CA . GLY A 1 273 ? 41.585 0.720 -16.811 1.00 89.44 273 GLY A CA 1
ATOM 2002 C C . GLY A 1 273 ? 40.637 0.118 -17.835 1.00 89.44 273 GLY A C 1
ATOM 2003 O O . GLY A 1 273 ? 41.035 -0.261 -18.935 1.00 89.44 273 GLY A O 1
ATOM 2004 N N . SER A 1 274 ? 39.367 0.044 -17.460 1.00 89.19 274 SER A N 1
ATOM 2005 C CA . SER A 1 274 ? 38.278 -0.413 -18.317 1.00 89.19 274 SER A CA 1
ATOM 2006 C C . SER A 1 274 ? 37.340 0.740 -18.639 1.00 89.19 274 SER A C 1
ATOM 2008 O O . SER A 1 274 ? 37.014 1.535 -17.755 1.00 89.19 274 SER A O 1
ATOM 2010 N N . VAL A 1 275 ? 36.850 0.784 -19.873 1.00 89.00 275 VAL A N 1
ATOM 2011 C CA . VAL A 1 275 ? 35.750 1.662 -20.272 1.00 89.00 275 VAL A CA 1
ATOM 2012 C C . VAL A 1 275 ? 34.491 0.814 -20.392 1.00 89.00 275 VAL A C 1
ATOM 2014 O O . VAL A 1 275 ? 34.482 -0.186 -21.107 1.00 89.00 275 VAL A O 1
ATOM 2017 N N . HIS A 1 276 ? 33.441 1.204 -19.683 1.00 86.25 276 HIS A N 1
ATOM 2018 C CA . HIS A 1 276 ? 32.101 0.667 -19.843 1.00 86.25 276 HIS A CA 1
ATOM 2019 C C . HIS A 1 276 ? 31.262 1.670 -20.630 1.00 86.25 276 HIS A C 1
ATOM 2021 O O . HIS A 1 276 ? 31.305 2.864 -20.344 1.00 86.25 276 HIS A O 1
ATOM 2027 N N . ARG A 1 277 ? 30.524 1.185 -21.627 1.00 87.19 277 ARG A N 1
ATOM 2028 C CA . ARG A 1 277 ? 29.579 1.988 -22.399 1.00 87.19 277 ARG A CA 1
ATOM 2029 C C . ARG A 1 277 ? 28.179 1.449 -22.163 1.00 87.19 277 ARG A C 1
ATOM 2031 O O . ARG A 1 277 ? 27.977 0.238 -22.249 1.00 87.19 277 ARG A O 1
ATOM 2038 N N . GLY A 1 278 ? 27.249 2.340 -21.863 1.00 81.19 278 GLY A N 1
ATOM 2039 C CA . GLY A 1 278 ? 25.830 2.054 -21.711 1.00 81.19 278 GLY A CA 1
ATOM 2040 C C . GLY A 1 278 ? 25.004 3.024 -22.541 1.00 81.19 278 GLY A C 1
ATOM 2041 O O . GLY A 1 278 ? 25.498 4.053 -22.990 1.00 81.19 278 GLY A O 1
ATOM 2042 N N . VAL A 1 279 ? 23.737 2.696 -22.746 1.00 83.62 279 VAL A N 1
ATOM 2043 C CA . VAL A 1 279 ? 22.768 3.600 -23.364 1.00 83.62 279 VAL A CA 1
ATOM 2044 C C . VAL A 1 279 ? 21.750 3.973 -22.295 1.00 83.62 279 VAL A C 1
ATOM 2046 O O . VAL A 1 279 ? 21.333 3.130 -21.505 1.00 83.62 279 VAL A O 1
ATOM 2049 N N . GLY A 1 280 ? 21.396 5.249 -22.228 1.00 82.19 280 GLY A N 1
ATOM 2050 C CA . GLY A 1 280 ? 20.425 5.789 -21.291 1.00 82.19 280 GLY A CA 1
ATOM 2051 C C . GLY A 1 280 ? 19.573 6.877 -21.932 1.00 82.19 280 GLY A C 1
ATOM 2052 O O . GLY A 1 280 ? 19.523 7.036 -23.150 1.00 82.19 280 GLY A O 1
ATOM 2053 N N . GLY A 1 281 ? 18.898 7.655 -21.093 1.00 86.00 281 GLY A N 1
ATOM 2054 C CA . GLY A 1 281 ? 17.972 8.700 -21.524 1.00 86.00 281 GLY A CA 1
ATOM 2055 C C . GLY A 1 281 ? 16.512 8.292 -21.348 1.00 86.00 281 GLY A C 1
ATOM 2056 O O . GLY A 1 281 ? 16.150 7.120 -21.405 1.00 86.00 281 GLY A O 1
ATOM 2057 N N . VAL A 1 282 ? 15.655 9.284 -21.100 1.00 88.12 282 VAL A N 1
ATOM 2058 C CA . VAL A 1 282 ? 14.241 9.050 -20.763 1.00 88.12 282 VAL A CA 1
ATOM 2059 C C . VAL A 1 282 ? 13.504 8.346 -21.904 1.00 88.12 282 VAL A C 1
ATOM 2061 O O . VAL A 1 282 ? 12.732 7.427 -21.646 1.00 88.12 282 VAL A O 1
ATOM 2064 N N . GLY A 1 283 ? 13.772 8.730 -23.158 1.00 89.06 283 GLY A N 1
ATOM 2065 C CA . GLY A 1 283 ? 13.162 8.089 -24.324 1.00 89.06 283 GLY A CA 1
ATOM 2066 C C . GLY A 1 283 ? 13.557 6.618 -24.436 1.00 89.06 283 GLY A C 1
ATOM 2067 O O . GLY A 1 283 ? 12.688 5.766 -24.609 1.00 89.06 283 GLY A O 1
ATOM 2068 N N . HIS A 1 284 ? 14.846 6.324 -24.241 1.00 88.81 284 HIS A N 1
ATOM 2069 C CA . HIS A 1 284 ? 15.367 4.959 -24.232 1.00 88.81 284 HIS A CA 1
ATOM 2070 C C . HIS A 1 284 ? 14.731 4.107 -23.125 1.00 88.81 284 HIS A C 1
ATOM 2072 O O . HIS A 1 284 ? 14.217 3.032 -23.412 1.00 88.81 284 HIS A O 1
ATOM 2078 N N . ASN A 1 285 ? 14.675 4.611 -21.888 1.00 88.06 285 ASN A N 1
ATOM 2079 C CA . ASN A 1 285 ? 14.116 3.867 -20.754 1.00 88.06 285 ASN A CA 1
ATOM 2080 C C . ASN A 1 285 ? 12.628 3.526 -20.953 1.00 88.06 285 ASN A C 1
ATOM 2082 O O . ASN A 1 285 ? 12.183 2.436 -20.597 1.00 88.06 285 ASN A O 1
ATOM 2086 N N . ILE A 1 286 ? 11.841 4.447 -21.526 1.00 89.12 286 ILE A N 1
ATOM 2087 C CA . ILE A 1 286 ? 10.425 4.191 -21.835 1.00 89.12 286 ILE A CA 1
ATOM 2088 C C . ILE A 1 286 ? 10.307 3.165 -22.973 1.00 89.12 286 ILE A C 1
ATOM 2090 O O . ILE A 1 286 ? 9.483 2.256 -22.881 1.00 89.12 286 ILE A O 1
ATOM 2094 N N . ALA A 1 287 ? 11.138 3.275 -24.017 1.00 89.81 287 ALA A N 1
ATOM 2095 C CA . ALA A 1 287 ? 11.167 2.316 -25.122 1.00 89.81 287 ALA A CA 1
ATOM 2096 C C . ALA A 1 287 ? 11.527 0.904 -24.646 1.00 89.81 287 ALA A C 1
ATOM 2098 O O . ALA A 1 287 ? 10.834 -0.053 -24.986 1.00 89.81 287 ALA A O 1
ATOM 2099 N N . GLU A 1 288 ? 12.558 0.778 -23.811 1.00 88.38 288 GLU A N 1
ATOM 2100 C CA . GLU A 1 288 ? 12.973 -0.489 -23.212 1.00 88.38 288 GLU A CA 1
ATOM 2101 C C . GLU A 1 288 ? 11.853 -1.088 -22.352 1.00 88.38 288 GLU A C 1
ATOM 2103 O O . GLU A 1 288 ? 11.525 -2.265 -22.496 1.00 88.38 288 GLU A O 1
ATOM 2108 N N . ALA A 1 289 ? 11.195 -0.280 -21.514 1.00 87.94 289 ALA A N 1
ATOM 2109 C CA . ALA A 1 289 ? 10.079 -0.745 -20.695 1.00 87.94 289 ALA A CA 1
ATOM 2110 C C . ALA A 1 289 ? 8.912 -1.278 -21.546 1.00 87.94 289 ALA A C 1
ATOM 2112 O O . ALA A 1 289 ? 8.392 -2.361 -21.277 1.00 87.94 289 ALA A O 1
ATOM 2113 N N . LEU A 1 290 ? 8.508 -0.553 -22.592 1.00 89.12 290 LEU A N 1
ATOM 2114 C CA . LEU A 1 290 ? 7.444 -0.993 -23.500 1.00 89.12 290 LEU A CA 1
ATOM 2115 C C . LEU A 1 290 ? 7.842 -2.249 -24.290 1.00 89.12 290 LEU A C 1
ATOM 2117 O O . LEU A 1 290 ? 7.019 -3.152 -24.458 1.00 89.12 290 LEU A O 1
ATOM 2121 N N . PHE A 1 291 ? 9.108 -2.358 -24.696 1.00 87.56 291 PHE A N 1
ATOM 2122 C CA . PHE A 1 291 ? 9.647 -3.556 -25.333 1.00 87.56 291 PHE A CA 1
ATOM 2123 C C . PHE A 1 291 ? 9.605 -4.777 -24.398 1.00 87.56 291 PHE A C 1
ATOM 2125 O O . PHE A 1 291 ? 9.144 -5.847 -24.800 1.00 87.56 291 PHE A O 1
ATOM 2132 N N . LEU A 1 292 ? 10.000 -4.627 -23.127 1.00 85.75 292 LEU A N 1
ATOM 2133 C CA . LEU A 1 292 ? 9.902 -5.689 -22.111 1.00 85.75 292 LEU A CA 1
ATOM 2134 C C . LEU A 1 292 ? 8.450 -6.119 -21.855 1.00 85.75 292 LEU A C 1
ATOM 2136 O O . LEU A 1 292 ? 8.177 -7.285 -21.558 1.00 85.75 292 LEU A O 1
ATOM 2140 N N . LEU A 1 293 ? 7.504 -5.195 -22.023 1.00 86.69 293 LEU A N 1
ATOM 2141 C CA . LEU A 1 293 ? 6.065 -5.459 -21.991 1.00 86.69 293 LEU A CA 1
ATOM 2142 C C . LEU A 1 293 ? 5.511 -6.010 -23.318 1.00 86.69 293 LEU A C 1
ATOM 2144 O O . LEU A 1 293 ? 4.295 -6.171 -23.443 1.00 86.69 293 LEU A O 1
ATOM 2148 N N . LYS A 1 294 ? 6.385 -6.329 -24.283 1.00 86.88 294 LYS A N 1
ATOM 2149 C CA . LYS A 1 294 ? 6.059 -6.879 -25.608 1.00 86.88 294 LYS A CA 1
ATOM 2150 C C . LYS A 1 294 ? 5.057 -6.018 -26.387 1.00 86.88 294 LYS A C 1
ATOM 2152 O O . LYS A 1 294 ? 4.188 -6.558 -27.067 1.00 86.88 294 LYS A O 1
ATOM 2157 N N . GLN A 1 295 ? 5.152 -4.698 -26.240 1.00 88.12 295 GLN A N 1
ATOM 2158 C CA . GLN A 1 295 ? 4.348 -3.741 -26.999 1.00 88.12 295 GLN A CA 1
ATOM 2159 C C . GLN A 1 295 ? 4.997 -3.460 -28.358 1.00 88.12 295 GLN A C 1
ATOM 2161 O O . GLN A 1 295 ? 6.225 -3.400 -28.452 1.00 88.12 295 GLN A O 1
ATOM 2166 N N . ASP A 1 296 ? 4.176 -3.273 -29.392 1.00 88.12 296 ASP A N 1
ATOM 2167 C CA . ASP A 1 296 ? 4.647 -2.850 -30.713 1.00 88.12 296 ASP A CA 1
ATOM 2168 C C . ASP A 1 296 ? 4.918 -1.339 -30.705 1.00 88.12 296 ASP A C 1
ATOM 2170 O O . ASP A 1 296 ? 4.030 -0.540 -30.391 1.00 88.12 296 ASP A O 1
ATOM 2174 N N . LEU A 1 297 ? 6.158 -0.936 -30.989 1.00 91.62 297 LEU A N 1
ATOM 2175 C CA 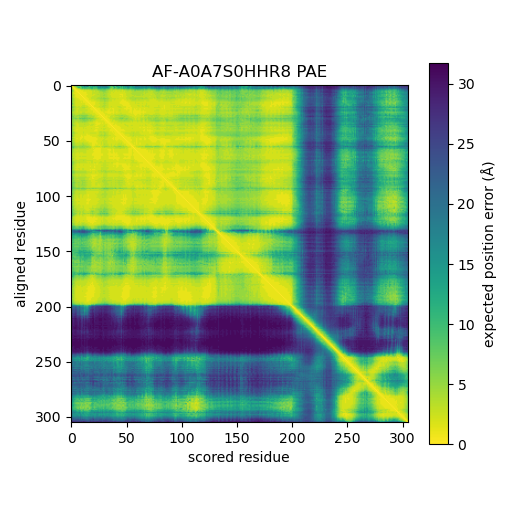. LEU A 1 297 ? 6.579 0.453 -30.838 1.00 91.62 297 LEU A CA 1
ATOM 2176 C C . LEU A 1 297 ? 7.589 0.902 -31.892 1.00 91.62 297 LEU A C 1
ATOM 2178 O O . LEU A 1 297 ? 8.416 0.125 -32.367 1.00 91.62 297 LEU A O 1
ATOM 2182 N N . ALA A 1 298 ? 7.581 2.205 -32.168 1.00 92.12 298 ALA A N 1
ATOM 2183 C CA . ALA A 1 298 ? 8.660 2.898 -32.861 1.00 92.12 298 ALA A CA 1
ATOM 2184 C C . ALA A 1 298 ? 9.278 3.962 -31.948 1.00 92.12 298 ALA A C 1
ATOM 2186 O O . ALA A 1 298 ? 8.567 4.788 -31.373 1.00 92.12 298 ALA A O 1
ATOM 2187 N N . PHE A 1 299 ? 10.606 3.959 -31.831 1.00 90.44 299 PHE A N 1
ATOM 2188 C CA . PHE A 1 299 ? 11.355 4.936 -31.044 1.00 90.44 299 PHE A CA 1
ATOM 2189 C C . PHE A 1 299 ? 12.185 5.844 -31.954 1.00 90.44 299 PHE A C 1
ATOM 2191 O O . PHE A 1 299 ? 13.009 5.372 -32.735 1.00 90.44 299 PHE A O 1
ATOM 2198 N N . PHE A 1 300 ? 11.980 7.152 -31.820 1.00 90.19 300 PHE A N 1
ATOM 2199 C CA . PHE A 1 300 ? 12.725 8.196 -32.510 1.00 90.19 300 PHE A CA 1
ATOM 2200 C C . PHE A 1 300 ? 13.472 9.049 -31.479 1.00 90.19 300 PHE A C 1
ATOM 2202 O O . PHE A 1 300 ? 12.856 9.691 -30.625 1.00 90.19 300 PHE A O 1
ATOM 2209 N N . SER A 1 301 ? 14.799 9.092 -31.587 1.00 88.88 301 SER A N 1
ATOM 2210 C CA . SER A 1 301 ? 15.653 9.996 -30.81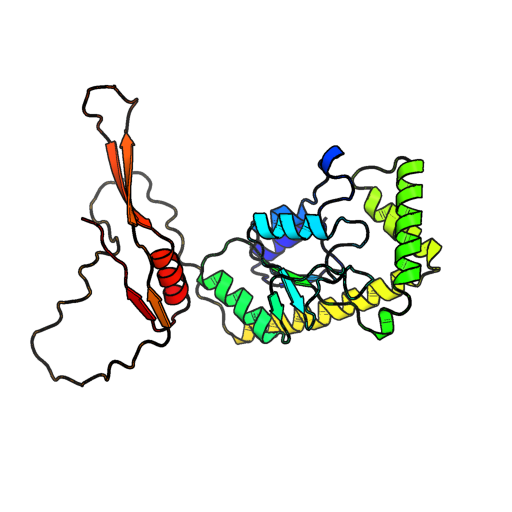3 1.00 88.88 301 SER A CA 1
ATOM 2211 C C . SER A 1 301 ? 16.450 10.884 -31.749 1.00 88.88 301 SER A C 1
ATOM 2213 O O . SER A 1 301 ? 16.926 10.429 -32.787 1.00 88.88 301 SER A O 1
ATOM 2215 N N . ALA A 1 302 ? 16.647 12.140 -31.353 1.00 78.50 302 ALA A N 1
ATOM 2216 C CA . ALA A 1 302 ? 17.702 12.954 -31.936 1.00 78.50 302 ALA A CA 1
ATOM 2217 C C . ALA A 1 302 ? 19.055 12.422 -31.442 1.00 78.50 302 ALA A C 1
ATOM 2219 O O . ALA A 1 302 ? 19.209 12.147 -30.250 1.00 78.50 302 ALA A O 1
ATOM 2220 N N . VAL A 1 303 ? 20.009 12.258 -32.354 1.00 68.81 303 VAL A N 1
ATOM 2221 C CA . VAL A 1 303 ? 21.417 12.010 -32.033 1.00 68.81 303 VAL A CA 1
ATOM 2222 C C . VAL A 1 303 ? 22.115 13.360 -32.169 1.00 68.81 303 VAL A C 1
ATOM 2224 O O . VAL A 1 303 ? 21.960 14.018 -33.195 1.00 68.81 303 VAL A O 1
ATOM 2227 N N . GLY A 1 304 ? 22.769 13.820 -31.102 1.00 64.62 304 GLY A N 1
ATOM 2228 C CA . GLY A 1 304 ? 23.601 15.021 -31.159 1.00 64.62 304 GLY A CA 1
ATOM 2229 C C . GLY A 1 304 ? 24.974 14.674 -31.728 1.00 64.62 304 GLY A C 1
ATOM 2230 O O . GLY A 1 304 ? 25.520 13.637 -31.354 1.00 64.62 304 GLY A O 1
ATOM 2231 N N . ASP A 1 305 ? 25.487 15.529 -32.612 1.00 46.38 305 ASP A N 1
ATOM 2232 C CA . ASP A 1 305 ? 26.881 15.502 -33.080 1.00 46.38 305 ASP A CA 1
ATOM 2233 C C . ASP A 1 305 ? 27.835 16.133 -32.050 1.00 46.38 305 ASP A C 1
ATOM 2235 O O . ASP A 1 305 ? 27.446 17.149 -31.419 1.00 46.38 305 ASP A O 1
#

Sequence (305 aa):
GGRPIMRIASMAGIRVFVTGGIGGVHRGVEVTGDVSADLTELSASPVTVVCAGAKSILDIPRTLEFLEMSSVPVMSYQSDFFPAFFTRSSGCRSQIRVDTPEQVARIISNMSSLGMRGGAVLGVPIPEEAAAEAEKVEDAIHKALREAQEQRVEGNKVTPFLLKRINELTQGESLKANIALVKNNAKIGARVAVALMKMGQPSDPPRASQGLGAGGGDNGRGFGISELGERGSEGEEEKTRRTDPEVVIVGGCVEDIQGKSSERLVLGSSNPGSVHRGVGGVGHNIAEALFLLKQDLAFFSAVGD

pLDDT: mean 81.68, std 19.8, range [27.42, 98.69]

Radius of gyration: 25.47 Å; Cα contacts (8 Å, |Δi|>4): 489; chains: 1; bounding box: 71×34×82 Å

Foldseek 3Di:
DCQVVLVVCLVVVNAEAEDAEFAFAAPPCVPVVDGDPRLVSQLAGNHEYQYQYHALRGDRVRRLVSNVVSVAAEEEEPDQAAGHRLAQHPVHGHPYYDDALLVVLVVSLLCQLLVRRGYYYYNYGQDPVLSPCVPQLNVQLVVQVVVCVVVVPDDPRSVVSSQVSSCVSVVNSVVVSSVRRSVVSVVSSVRNVVSNVVVPDDDHHPPPDPDDDDDDDDDDPDPDPPPPDDDDDDDDDPPPPPDDFPEEFEFAKDKDKDWDAPDPDDPPDDGDTDIDIDMDGPQVVVVVSCVSVVGGYDGDHDDDD